Protein AF-A0AAP4JIB3-F1 (afdb_monomer_lite)

Radius of gyration: 20.85 Å; chains: 1; bounding box: 47×36×63 Å

Structure (mmCIF, N/CA/C/O backbone):
data_AF-A0AAP4JIB3-F1
#
_entry.id   AF-A0AAP4JIB3-F1
#
loop_
_atom_site.group_PDB
_atom_site.id
_atom_site.type_symbol
_atom_site.label_atom_id
_atom_site.label_alt_id
_atom_site.label_comp_id
_atom_site.label_asym_id
_atom_site.label_entity_id
_atom_site.label_seq_id
_atom_site.pdbx_PDB_ins_code
_atom_site.Cartn_x
_atom_site.Cartn_y
_atom_site.Cartn_z
_atom_site.occupancy
_atom_site.B_iso_or_equiv
_atom_site.auth_seq_id
_atom_site.auth_comp_id
_atom_site.auth_asym_id
_atom_site.auth_atom_id
_atom_site.pdbx_PDB_model_num
ATOM 1 N N . THR A 1 1 ? 11.900 17.879 -12.817 1.00 50.69 1 THR A N 1
ATOM 2 C CA . THR A 1 1 ? 12.155 17.731 -14.265 1.00 50.69 1 THR A CA 1
ATOM 3 C C . THR A 1 1 ? 11.345 16.563 -14.776 1.00 50.69 1 THR A C 1
ATOM 5 O O . THR A 1 1 ? 11.262 15.573 -14.062 1.00 50.69 1 THR A O 1
ATOM 8 N N . ALA A 1 2 ? 10.687 16.678 -15.932 1.00 71.81 2 ALA A N 1
ATOM 9 C CA . ALA A 1 2 ? 9.987 15.537 -16.520 1.00 71.81 2 ALA A CA 1
ATOM 10 C C . ALA A 1 2 ? 11.021 14.482 -16.944 1.00 71.81 2 ALA A C 1
ATOM 12 O O . ALA A 1 2 ? 11.981 14.819 -17.629 1.00 71.81 2 ALA A O 1
ATOM 13 N N . ILE A 1 3 ? 10.842 13.229 -16.525 1.00 89.00 3 ILE A N 1
ATOM 14 C CA . ILE A 1 3 ? 11.773 12.117 -16.811 1.00 89.00 3 ILE A CA 1
ATOM 15 C C . ILE A 1 3 ? 11.620 11.546 -18.231 1.00 89.00 3 ILE A C 1
ATOM 17 O O . ILE A 1 3 ? 12.176 10.501 -18.562 1.00 89.00 3 ILE A O 1
ATOM 21 N N . GLY A 1 4 ? 10.782 12.185 -19.043 1.00 93.69 4 GLY A N 1
ATOM 22 C CA . GLY A 1 4 ? 10.304 11.649 -20.301 1.00 93.69 4 GLY A CA 1
ATOM 23 C C . GLY A 1 4 ? 9.270 12.547 -20.968 1.00 93.69 4 GLY A C 1
ATOM 24 O O . GLY A 1 4 ? 8.941 13.628 -20.466 1.00 93.69 4 GLY A O 1
ATOM 25 N N . SER A 1 5 ? 8.734 12.084 -22.095 1.00 94.62 5 SER A N 1
ATOM 26 C CA . SER A 1 5 ? 7.745 12.817 -22.889 1.00 94.62 5 SER A CA 1
ATOM 27 C C . SER A 1 5 ? 6.675 11.900 -23.490 1.00 94.62 5 SER A C 1
ATOM 29 O O . SER A 1 5 ? 6.882 10.705 -23.700 1.00 94.62 5 SER A O 1
ATOM 31 N N . LYS A 1 6 ? 5.488 12.456 -23.759 1.00 94.12 6 LYS A N 1
ATOM 32 C CA . LYS A 1 6 ? 4.405 11.728 -24.430 1.00 94.12 6 LYS A CA 1
ATOM 33 C C . LYS A 1 6 ? 4.683 11.653 -25.933 1.00 94.12 6 LYS A C 1
ATOM 35 O O . LYS A 1 6 ? 4.908 12.674 -26.573 1.00 94.12 6 LYS A O 1
ATOM 40 N N . THR A 1 7 ? 4.576 10.457 -26.494 1.00 94.75 7 THR A N 1
ATOM 41 C CA . THR A 1 7 ? 4.676 10.166 -27.927 1.00 94.75 7 THR A CA 1
ATOM 42 C C . THR A 1 7 ? 3.342 9.621 -28.447 1.00 94.75 7 THR A C 1
ATOM 44 O O . THR A 1 7 ? 2.390 9.422 -27.688 1.00 94.75 7 THR A O 1
ATOM 47 N N . GLN A 1 8 ? 3.253 9.351 -29.752 1.00 94.06 8 GLN A N 1
ATOM 48 C CA . GLN A 1 8 ? 2.078 8.686 -30.334 1.00 94.06 8 GLN A CA 1
ATOM 49 C C . GLN A 1 8 ? 1.902 7.242 -29.827 1.00 94.06 8 GLN A C 1
ATOM 51 O O . GLN A 1 8 ? 0.788 6.728 -29.827 1.00 94.06 8 GLN A O 1
ATOM 56 N N . ASN A 1 9 ? 2.985 6.605 -29.365 1.00 93.31 9 ASN A N 1
ATOM 57 C CA . ASN A 1 9 ? 3.011 5.187 -28.994 1.00 93.31 9 ASN A CA 1
ATOM 58 C C . ASN A 1 9 ? 2.970 4.944 -27.474 1.00 93.31 9 ASN A C 1
ATOM 60 O O . ASN A 1 9 ? 2.928 3.789 -27.047 1.00 93.31 9 ASN A O 1
ATOM 64 N N . GLY A 1 10 ? 3.012 6.001 -26.658 1.00 95.50 10 GLY A N 1
ATOM 65 C CA . GLY A 1 10 ? 3.055 5.899 -25.199 1.00 95.50 10 GLY A CA 1
ATOM 66 C C . GLY A 1 10 ? 3.798 7.063 -24.545 1.00 95.50 10 GLY A C 1
ATOM 67 O O . GLY A 1 10 ? 3.909 8.143 -25.118 1.00 95.50 10 GLY A O 1
ATOM 68 N N . PHE A 1 11 ? 4.306 6.851 -23.336 1.00 96.31 11 PHE A N 1
ATOM 69 C CA . PHE A 1 11 ? 5.187 7.786 -22.637 1.00 96.31 11 PHE A CA 1
ATOM 70 C C . PHE A 1 11 ? 6.619 7.251 -22.667 1.00 96.31 11 PHE A C 1
ATOM 72 O O . PHE A 1 11 ? 6.881 6.168 -22.147 1.00 96.31 11 PHE A O 1
ATOM 79 N N . GLU A 1 12 ? 7.530 7.974 -23.307 1.00 97.06 12 GLU A N 1
ATOM 80 C CA . GLU A 1 12 ? 8.935 7.592 -23.423 1.00 97.06 12 GLU A CA 1
ATOM 81 C C . GLU A 1 12 ? 9.727 8.163 -22.248 1.00 97.06 12 GLU A C 1
ATOM 83 O O . GLU A 1 12 ? 9.791 9.379 -22.076 1.00 97.06 12 GLU A O 1
ATOM 88 N N . ILE A 1 13 ? 10.318 7.280 -21.449 1.00 96.75 13 ILE A N 1
ATOM 89 C CA . ILE A 1 13 ? 11.303 7.596 -20.416 1.00 96.75 13 ILE A CA 1
ATOM 90 C C . ILE A 1 13 ? 12.663 7.702 -21.091 1.00 96.75 13 ILE A C 1
ATOM 92 O O . ILE A 1 13 ? 13.085 6.743 -21.731 1.00 96.75 13 ILE A O 1
ATOM 96 N N . ASN A 1 14 ? 13.331 8.842 -20.940 1.00 94.44 14 ASN A N 1
ATOM 97 C CA . ASN A 1 14 ? 14.661 9.102 -21.506 1.00 94.44 14 ASN A CA 1
ATOM 98 C C . ASN A 1 14 ? 15.517 10.038 -20.625 1.00 94.44 14 ASN A C 1
ATOM 100 O O . ASN A 1 14 ? 16.568 10.516 -21.048 1.00 94.44 14 ASN A O 1
ATOM 104 N N . GLY A 1 15 ? 15.069 10.309 -19.395 1.00 92.12 15 GLY A N 1
ATOM 105 C CA . GLY A 1 15 ? 15.770 11.135 -18.418 1.00 92.12 15 GLY A CA 1
ATOM 106 C C . GLY A 1 15 ? 15.854 10.469 -17.047 1.00 92.12 15 GLY A C 1
ATOM 107 O O . GLY A 1 15 ? 15.125 9.526 -16.746 1.00 92.12 15 GLY A O 1
ATOM 108 N N . ILE A 1 16 ? 16.739 10.998 -16.203 1.00 91.00 16 ILE A N 1
ATOM 109 C CA . ILE A 1 16 ? 16.945 10.521 -14.832 1.00 91.00 16 ILE A CA 1
ATOM 110 C C . ILE A 1 16 ? 15.950 11.199 -13.882 1.00 91.00 16 ILE A C 1
ATOM 112 O O . ILE A 1 16 ? 15.732 12.412 -13.956 1.00 91.00 16 ILE A O 1
ATOM 116 N N . GLY A 1 17 ? 15.369 10.423 -12.968 1.00 88.19 17 GLY A N 1
ATOM 117 C CA . GLY A 1 17 ? 14.468 10.903 -11.916 1.00 88.19 17 GLY A CA 1
ATOM 118 C C . GLY A 1 17 ? 13.270 9.980 -11.719 1.00 88.19 17 GLY A C 1
ATOM 119 O O . GLY A 1 17 ? 13.268 8.845 -12.183 1.00 88.19 17 GLY A O 1
ATOM 120 N N . ASN A 1 18 ? 12.207 10.471 -11.081 1.00 87.12 18 ASN A N 1
ATOM 121 C CA . ASN A 1 18 ? 10.972 9.715 -10.876 1.00 87.12 18 ASN A CA 1
ATOM 122 C C . ASN A 1 18 ? 9.720 10.444 -11.392 1.00 87.12 18 ASN A C 1
ATOM 124 O O . ASN A 1 18 ? 9.613 11.668 -11.345 1.00 87.12 18 ASN A O 1
ATOM 128 N N . MET A 1 19 ? 8.740 9.663 -11.843 1.00 88.81 19 MET A N 1
ATOM 129 C CA . MET A 1 19 ? 7.383 10.097 -12.156 1.00 88.81 19 MET A CA 1
ATOM 130 C C . MET A 1 19 ? 6.418 9.319 -11.273 1.00 88.81 19 MET A C 1
ATOM 132 O O . MET A 1 19 ? 6.324 8.097 -11.377 1.00 88.81 19 MET A O 1
ATOM 136 N N . VAL A 1 20 ? 5.691 10.041 -10.424 1.00 88.38 20 VAL A N 1
ATOM 137 C CA . VAL A 1 20 ? 4.670 9.485 -9.535 1.00 88.38 20 VAL A CA 1
ATOM 138 C C . VAL A 1 20 ? 3.315 9.578 -10.229 1.00 88.38 20 VAL A C 1
ATOM 140 O O . VAL A 1 20 ? 2.903 10.659 -10.642 1.00 88.38 20 VAL A O 1
ATOM 143 N N . LEU A 1 21 ? 2.593 8.464 -10.338 1.00 88.00 21 LEU A N 1
ATOM 144 C CA . LEU A 1 21 ? 1.317 8.389 -11.060 1.00 88.00 21 LEU A CA 1
ATOM 145 C C . LEU A 1 21 ? 0.109 8.894 -10.247 1.00 88.00 21 LEU A C 1
ATOM 147 O O . LEU A 1 21 ? -1.014 8.548 -10.572 1.00 88.00 21 LEU A O 1
ATOM 151 N N . ASN A 1 22 ? 0.341 9.689 -9.195 1.00 84.00 22 ASN A N 1
ATOM 152 C CA . ASN A 1 22 ? -0.626 10.354 -8.302 1.00 84.00 22 ASN A CA 1
ATOM 153 C C . ASN A 1 22 ? -1.953 9.610 -8.007 1.00 84.00 22 ASN A C 1
ATOM 155 O O . ASN A 1 22 ? -3.007 10.229 -7.878 1.00 84.00 22 ASN A O 1
ATOM 159 N N . HIS A 1 23 ? -1.894 8.283 -7.882 1.00 86.06 23 HIS A N 1
ATOM 160 C CA . HIS A 1 23 ? -3.016 7.409 -7.544 1.00 86.06 23 HIS A CA 1
ATOM 161 C C . HIS A 1 23 ? -2.590 6.487 -6.399 1.00 86.06 23 HIS A C 1
ATOM 163 O O . HIS A 1 23 ? -1.970 5.447 -6.629 1.00 86.06 23 HIS A O 1
ATOM 169 N N . SER A 1 24 ? -2.872 6.901 -5.163 1.00 88.81 24 SER A N 1
ATOM 170 C CA . SER A 1 24 ? -2.541 6.114 -3.971 1.00 88.81 24 SER A CA 1
ATOM 171 C C . SER A 1 24 ? -3.437 4.881 -3.901 1.00 88.81 24 SER A C 1
ATOM 173 O O . SER A 1 24 ? -4.653 4.999 -4.008 1.00 88.81 24 SER A O 1
ATOM 175 N N . PHE A 1 25 ? -2.852 3.694 -3.754 1.00 91.75 25 PHE A N 1
ATOM 176 C CA . PHE A 1 25 ? -3.605 2.439 -3.757 1.00 91.75 25 PHE A CA 1
ATOM 177 C C . PHE A 1 25 ? -2.861 1.380 -2.941 1.00 91.75 25 PHE A C 1
ATOM 179 O O . PHE A 1 25 ? -1.760 0.960 -3.312 1.00 91.75 25 PHE A O 1
ATOM 186 N N . SER A 1 26 ? -3.477 0.918 -1.856 1.00 93.56 26 SER A N 1
ATOM 187 C CA . SER A 1 26 ? -2.851 0.105 -0.810 1.00 93.56 26 SER A CA 1
ATOM 188 C C . SER A 1 26 ? -3.561 -1.215 -0.525 1.00 93.56 26 SER A C 1
ATOM 190 O O . SER A 1 26 ? -3.100 -1.938 0.355 1.00 93.56 26 SER A O 1
ATOM 192 N N . ILE A 1 27 ? -4.600 -1.597 -1.282 1.00 95.44 27 ILE A N 1
ATOM 193 C CA . ILE A 1 27 ? -5.193 -2.943 -1.158 1.00 95.44 27 ILE A CA 1
ATOM 194 C C . ILE A 1 27 ? -4.091 -4.006 -1.222 1.00 95.44 27 ILE A C 1
ATOM 196 O O . ILE A 1 27 ? -3.313 -4.072 -2.176 1.00 95.44 27 ILE A O 1
ATOM 200 N N . GLU A 1 28 ? -4.005 -4.835 -0.189 1.00 92.31 28 GLU A N 1
ATOM 201 C CA . GLU A 1 28 ? -2.839 -5.696 0.049 1.00 92.31 28 GLU A CA 1
ATOM 202 C C . GLU A 1 28 ? -2.680 -6.858 -0.923 1.00 92.31 28 GLU A C 1
ATOM 204 O O . GLU A 1 28 ? -1.604 -7.442 -1.019 1.00 92.31 28 GLU A O 1
ATOM 209 N N . ASN A 1 29 ? -3.750 -7.204 -1.627 1.00 93.38 29 ASN A N 1
ATOM 210 C CA . ASN A 1 29 ? -3.700 -8.123 -2.748 1.00 93.38 29 ASN A CA 1
ATOM 211 C C . ASN A 1 29 ? -3.945 -7.304 -4.005 1.00 93.38 29 ASN A C 1
ATOM 213 O O . ASN A 1 29 ? -5.073 -6.885 -4.258 1.00 93.38 29 ASN A O 1
ATOM 217 N N . ARG A 1 30 ? -2.892 -7.053 -4.776 1.00 95.31 30 ARG A N 1
ATOM 218 C CA . ARG A 1 30 ? -2.976 -6.282 -6.017 1.00 95.31 30 ARG A CA 1
ATOM 219 C C . ARG A 1 30 ? -1.797 -6.573 -6.931 1.00 95.31 30 ARG A C 1
ATOM 221 O O . ARG A 1 30 ? -0.765 -7.081 -6.498 1.00 95.31 30 ARG A O 1
ATOM 228 N N . ALA A 1 31 ? -1.929 -6.168 -8.184 1.00 96.25 31 ALA A N 1
ATOM 229 C CA . ALA A 1 31 ? -0.800 -5.998 -9.074 1.00 96.25 31 ALA A CA 1
ATOM 230 C C . ALA A 1 31 ? -0.865 -4.634 -9.759 1.00 96.25 31 ALA A C 1
ATOM 232 O O . ALA A 1 31 ? -1.910 -4.222 -10.261 1.00 96.25 31 ALA A O 1
ATOM 233 N N . THR A 1 32 ? 0.270 -3.953 -9.820 1.00 96.75 32 THR A N 1
ATOM 234 C CA . THR A 1 32 ? 0.464 -2.823 -10.724 1.00 96.75 32 THR A CA 1
ATOM 235 C C . THR A 1 32 ? 1.079 -3.337 -12.010 1.00 96.75 32 THR A C 1
ATOM 237 O O . THR A 1 32 ? 2.107 -4.009 -11.976 1.00 96.75 32 THR A O 1
ATOM 240 N N . VAL A 1 33 ? 0.442 -3.044 -13.137 1.00 97.75 33 VAL A N 1
ATOM 241 C CA . VAL A 1 33 ? 0.754 -3.641 -14.432 1.00 97.75 33 VAL A CA 1
ATOM 242 C C . VAL A 1 33 ? 1.124 -2.551 -15.426 1.00 97.75 33 VAL A C 1
ATOM 244 O O . VAL A 1 33 ? 0.302 -1.691 -15.750 1.00 97.75 33 VAL A O 1
ATOM 247 N N . PHE A 1 34 ? 2.336 -2.641 -15.960 1.00 97.88 34 PHE A N 1
ATOM 248 C CA . PHE A 1 34 ? 2.830 -1.794 -17.036 1.00 97.88 34 PHE A CA 1
ATOM 249 C C . PHE A 1 34 ? 3.001 -2.628 -18.302 1.00 97.88 34 PHE A C 1
ATOM 251 O O . PHE A 1 34 ? 3.555 -3.724 -18.250 1.00 97.88 34 PHE A O 1
ATOM 258 N N . LYS A 1 35 ? 2.552 -2.107 -19.446 1.00 98.00 35 LYS A N 1
ATOM 259 C CA . LYS A 1 35 ? 2.984 -2.608 -20.756 1.00 98.00 35 LYS A CA 1
ATOM 260 C C . LYS A 1 35 ? 4.112 -1.716 -21.239 1.00 98.00 35 LYS A C 1
ATOM 262 O O . LYS A 1 35 ? 3.914 -0.502 -21.323 1.00 98.00 35 LYS A O 1
ATOM 267 N N . VAL A 1 36 ? 5.256 -2.306 -21.558 1.00 98.12 36 VAL A N 1
ATOM 268 C CA . VAL A 1 36 ? 6.474 -1.559 -21.876 1.00 98.12 36 VAL A CA 1
ATOM 269 C C . VAL A 1 36 ? 7.156 -2.091 -23.129 1.00 98.12 36 VAL A C 1
ATOM 271 O O . VAL A 1 36 ? 6.959 -3.244 -23.512 1.00 98.12 36 VAL A O 1
ATOM 274 N N . ARG A 1 37 ? 7.974 -1.245 -23.752 1.00 97.81 37 ARG A N 1
ATOM 275 C CA . ARG A 1 37 ? 9.025 -1.657 -24.681 1.00 97.81 37 ARG A CA 1
ATOM 276 C C . ARG A 1 37 ? 10.358 -1.152 -24.152 1.00 97.81 37 ARG A C 1
ATOM 278 O O . ARG A 1 37 ? 10.501 0.045 -23.898 1.00 97.81 37 ARG A O 1
ATOM 285 N N . LEU A 1 38 ? 11.285 -2.083 -23.979 1.00 97.69 38 LEU A N 1
ATOM 286 C CA . LEU A 1 38 ? 12.635 -1.821 -23.500 1.00 97.69 38 LEU A CA 1
ATOM 287 C C . LEU A 1 38 ? 13.552 -1.531 -24.695 1.00 97.69 38 LEU A C 1
ATOM 289 O O . LEU A 1 38 ? 13.321 -2.022 -25.797 1.00 97.69 38 LEU A O 1
ATOM 293 N N . ALA A 1 39 ? 14.585 -0.736 -24.466 1.00 97.75 39 ALA A N 1
ATOM 294 C CA . ALA A 1 39 ? 15.730 -0.576 -25.346 1.00 97.75 39 ALA A CA 1
ATOM 295 C C . ALA A 1 39 ? 16.912 -1.396 -24.802 1.00 97.75 39 ALA A C 1
ATOM 297 O O . ALA A 1 39 ? 16.920 -1.814 -23.643 1.00 97.75 39 ALA A O 1
ATOM 298 N N . SER A 1 40 ? 17.940 -1.612 -25.624 1.00 97.50 40 SER A N 1
ATOM 299 C CA . SER A 1 40 ? 19.150 -2.347 -25.213 1.00 97.50 40 SER A CA 1
ATOM 300 C C . SER A 1 40 ? 19.916 -1.673 -24.073 1.00 97.50 40 SER A C 1
ATOM 302 O O . SER A 1 40 ? 20.716 -2.322 -23.408 1.00 97.50 40 SER A O 1
ATOM 304 N N . ASP A 1 41 ? 19.694 -0.376 -23.862 1.00 97.38 41 ASP A N 1
ATOM 305 C CA . ASP A 1 41 ? 20.312 0.425 -22.809 1.00 97.38 41 ASP A CA 1
ATOM 306 C C . ASP A 1 41 ? 19.396 0.648 -21.592 1.00 97.38 41 ASP A C 1
ATOM 308 O O . ASP A 1 41 ? 19.794 1.349 -20.662 1.00 97.38 41 ASP A O 1
ATOM 312 N N . SER A 1 42 ? 18.183 0.074 -21.574 1.00 97.88 42 SER A N 1
ATOM 313 C CA . SER A 1 42 ? 17.213 0.301 -20.499 1.00 97.88 42 SER A CA 1
ATOM 314 C C . SER A 1 42 ? 17.763 -0.101 -19.130 1.00 97.88 42 SER A C 1
ATOM 316 O O . SER A 1 42 ? 17.993 -1.282 -18.866 1.00 97.88 42 SER A O 1
ATOM 318 N N . ASN A 1 43 ? 17.837 0.870 -18.223 1.00 97.25 43 ASN A N 1
ATOM 319 C CA . ASN A 1 43 ? 17.887 0.654 -16.784 1.00 97.25 43 ASN A CA 1
ATOM 320 C C . ASN A 1 43 ? 16.778 1.490 -16.136 1.00 97.25 43 ASN A C 1
ATOM 322 O O . ASN A 1 43 ? 16.888 2.710 -15.990 1.00 97.25 43 ASN A O 1
ATOM 326 N N . ILE A 1 44 ? 15.660 0.838 -15.821 1.00 96.81 44 ILE A N 1
ATOM 327 C CA . ILE A 1 44 ? 14.422 1.518 -15.428 1.00 96.81 44 ILE A CA 1
ATOM 328 C C . ILE A 1 44 ? 13.858 0.877 -14.174 1.00 96.81 44 ILE A C 1
ATOM 330 O O . ILE A 1 44 ? 13.768 -0.346 -14.061 1.00 96.81 44 ILE A O 1
ATOM 334 N N . GLY A 1 45 ? 13.439 1.727 -13.247 1.00 95.38 45 GLY A N 1
ATOM 335 C CA . GLY A 1 45 ? 12.763 1.346 -12.029 1.00 95.38 45 GLY A CA 1
ATOM 336 C C . GLY A 1 45 ? 11.243 1.451 -12.119 1.00 95.38 45 GLY A C 1
ATOM 337 O O . GLY A 1 45 ? 10.688 2.362 -12.733 1.00 95.38 45 GLY A O 1
ATOM 338 N N . PHE A 1 46 ? 10.567 0.542 -11.433 1.00 95.56 46 PHE A N 1
ATOM 339 C CA . PHE A 1 46 ? 9.136 0.571 -11.163 1.00 95.56 46 PHE A CA 1
ATOM 340 C C . PHE A 1 46 ? 8.961 0.449 -9.657 1.00 95.56 46 PHE A C 1
ATOM 342 O O . PHE A 1 46 ? 9.607 -0.385 -9.023 1.00 95.56 46 PHE A O 1
ATOM 349 N N . GLY A 1 47 ? 8.123 1.285 -9.059 1.00 92.50 47 GLY A N 1
ATOM 350 C CA . GLY A 1 47 ? 8.045 1.316 -7.608 1.00 92.50 47 GLY A CA 1
ATOM 351 C C . GLY A 1 47 ? 6.777 1.920 -7.052 1.00 92.50 47 GLY A C 1
ATOM 352 O O . GLY A 1 47 ? 5.877 2.338 -7.777 1.00 92.50 47 GLY A O 1
ATOM 353 N N . TYR A 1 48 ? 6.745 1.965 -5.730 1.00 90.12 48 TYR A N 1
ATOM 354 C CA . TYR A 1 48 ? 5.782 2.718 -4.947 1.00 90.12 48 TYR A CA 1
ATOM 355 C C . TYR A 1 48 ? 6.565 3.750 -4.144 1.00 90.12 48 TYR A C 1
ATOM 357 O O . TYR A 1 48 ? 7.437 3.389 -3.351 1.00 90.12 48 TYR A O 1
ATOM 365 N N . ILE A 1 49 ? 6.295 5.021 -4.426 1.00 80.31 49 ILE A N 1
ATOM 366 C CA . ILE A 1 49 ? 6.973 6.179 -3.845 1.00 80.31 49 ILE A CA 1
ATOM 367 C C . ILE A 1 49 ? 5.871 7.158 -3.444 1.00 80.31 49 ILE A C 1
ATOM 369 O O . ILE A 1 49 ? 4.873 7.312 -4.153 1.00 80.31 49 ILE A O 1
ATOM 373 N N . ALA A 1 50 ? 6.006 7.816 -2.301 1.00 68.25 50 ALA A N 1
ATOM 374 C CA . ALA A 1 50 ? 5.036 8.824 -1.915 1.00 68.25 50 ALA A CA 1
ATOM 375 C C . ALA A 1 50 ? 5.083 10.056 -2.821 1.00 68.25 50 ALA A C 1
ATOM 377 O O . ALA A 1 50 ? 6.107 10.394 -3.423 1.00 68.25 50 ALA A O 1
ATOM 378 N N . ASN A 1 51 ? 3.961 10.768 -2.851 1.00 59.22 51 ASN A N 1
ATOM 379 C CA . ASN A 1 51 ? 3.873 12.060 -3.507 1.00 59.22 51 ASN A CA 1
ATOM 380 C C . ASN A 1 51 ? 4.787 13.073 -2.786 1.00 59.22 51 ASN A C 1
ATOM 382 O O . ASN A 1 51 ? 4.747 13.178 -1.564 1.00 59.22 51 ASN A O 1
ATOM 386 N N . GLY A 1 52 ? 5.642 13.785 -3.526 1.00 50.66 52 GLY A N 1
ATOM 387 C CA . GLY A 1 52 ? 6.592 14.748 -2.947 1.00 50.66 52 GLY A CA 1
ATOM 388 C C . GLY A 1 52 ? 7.884 14.162 -2.354 1.00 50.66 52 GLY A C 1
ATOM 389 O O . GLY A 1 52 ? 8.581 14.876 -1.643 1.00 50.66 52 GLY A O 1
ATOM 390 N N . GLY A 1 53 ? 8.232 12.898 -2.638 1.00 47.72 53 GLY A N 1
ATOM 391 C CA . GLY A 1 53 ? 9.531 12.322 -2.242 1.00 47.72 53 GLY A CA 1
ATOM 392 C C . GLY A 1 53 ? 9.635 11.900 -0.771 1.00 47.72 53 GLY A C 1
ATOM 393 O O . GLY A 1 53 ? 10.728 11.699 -0.261 1.00 47.72 53 GLY A O 1
ATOM 394 N N . TYR A 1 54 ? 8.516 11.750 -0.061 1.00 44.81 54 TYR A N 1
ATOM 395 C CA . TYR A 1 54 ? 8.515 11.280 1.327 1.00 44.81 54 TYR A CA 1
ATOM 396 C C . TYR A 1 54 ? 8.009 9.840 1.425 1.00 44.81 54 TYR A C 1
ATOM 398 O O . TYR A 1 54 ? 6.845 9.638 1.742 1.00 44.81 54 TYR A O 1
ATOM 406 N N . ALA A 1 55 ? 8.822 8.825 1.119 1.00 53.66 55 ALA A N 1
ATOM 407 C CA . ALA A 1 55 ? 8.355 7.431 1.098 1.00 53.66 55 ALA A CA 1
ATOM 408 C C . ALA A 1 55 ? 8.880 6.577 2.268 1.00 53.66 55 ALA A C 1
ATOM 410 O O . ALA A 1 55 ? 9.598 5.613 2.010 1.00 53.66 55 ALA A O 1
ATOM 411 N N . PRO A 1 56 ? 8.517 6.822 3.545 1.00 66.50 56 PRO A N 1
ATOM 412 C CA . PRO A 1 56 ? 8.703 5.773 4.536 1.00 66.50 56 PRO A CA 1
ATOM 413 C C . PRO A 1 56 ? 7.866 4.562 4.089 1.00 66.50 56 PRO A C 1
ATOM 415 O O . PRO A 1 56 ? 6.634 4.608 4.046 1.00 66.50 56 PRO A O 1
ATOM 418 N N . GLY A 1 57 ? 8.544 3.491 3.672 1.00 77.56 57 GLY A N 1
ATOM 419 C CA . GLY A 1 57 ? 7.900 2.274 3.179 1.00 77.56 57 GLY A CA 1
ATOM 420 C C . GLY A 1 57 ? 7.898 2.082 1.669 1.00 77.56 57 GLY A C 1
ATOM 421 O O . GLY A 1 57 ? 7.141 1.230 1.194 1.00 77.56 57 GLY A O 1
ATOM 422 N N . GLY A 1 58 ? 8.695 2.843 0.915 1.00 85.69 58 GLY A N 1
ATOM 423 C CA . GLY A 1 58 ? 8.783 2.694 -0.534 1.00 85.69 58 GLY A CA 1
ATOM 424 C C . GLY A 1 58 ? 9.324 1.329 -0.974 1.00 85.69 58 GLY A C 1
ATOM 425 O O . GLY A 1 58 ? 10.025 0.635 -0.233 1.00 85.69 58 GLY A O 1
ATOM 426 N N . THR A 1 59 ? 9.001 0.957 -2.210 1.00 90.31 59 THR A N 1
ATOM 427 C CA . THR A 1 59 ? 9.504 -0.256 -2.875 1.00 90.31 59 THR A CA 1
ATOM 428 C C . THR A 1 59 ? 10.054 0.124 -4.239 1.00 90.31 59 THR A C 1
ATOM 430 O O . THR A 1 59 ? 9.438 0.929 -4.941 1.00 90.31 59 THR A O 1
ATOM 433 N N . LEU A 1 60 ? 11.163 -0.500 -4.634 1.00 93.38 60 LEU A N 1
ATOM 434 C CA . LEU A 1 60 ? 11.733 -0.372 -5.968 1.00 93.38 60 LEU A CA 1
ATOM 435 C C . LEU A 1 60 ? 12.042 -1.748 -6.564 1.00 93.38 60 LEU A C 1
ATOM 437 O O . LEU A 1 60 ? 12.645 -2.612 -5.924 1.00 93.38 60 LEU A O 1
ATOM 441 N N . PHE A 1 61 ? 11.654 -1.909 -7.820 1.00 95.94 61 PHE A N 1
ATOM 442 C CA . PHE A 1 61 ? 12.077 -2.969 -8.721 1.00 95.94 61 PHE A CA 1
ATOM 443 C C . PHE A 1 61 ? 12.823 -2.324 -9.882 1.00 95.94 61 PHE A C 1
ATOM 445 O O . PHE A 1 61 ? 12.403 -1.259 -10.323 1.00 95.94 61 PHE A O 1
ATOM 452 N N . THR A 1 62 ? 13.874 -2.946 -10.409 1.00 97.38 62 THR A N 1
ATOM 453 C CA . THR A 1 62 ? 14.559 -2.457 -11.618 1.00 97.38 62 THR A CA 1
ATOM 454 C C . THR A 1 62 ? 14.656 -3.535 -12.684 1.00 97.38 62 THR A C 1
ATOM 456 O O . THR A 1 62 ? 14.736 -4.725 -12.379 1.00 97.38 62 THR A O 1
ATOM 459 N N . ILE A 1 63 ? 14.626 -3.102 -13.941 1.00 98.38 63 ILE A N 1
ATOM 460 C CA . ILE A 1 63 ? 14.963 -3.906 -15.114 1.00 98.38 63 ILE A CA 1
ATOM 461 C C . ILE A 1 63 ? 16.232 -3.295 -15.695 1.00 98.38 63 ILE A C 1
ATOM 463 O O . ILE A 1 63 ? 16.195 -2.165 -16.181 1.00 98.38 63 ILE A O 1
ATOM 467 N N . ASP A 1 64 ? 17.331 -4.037 -15.607 1.00 98.00 64 ASP A N 1
ATOM 468 C CA . ASP A 1 64 ? 18.662 -3.654 -16.070 1.00 98.00 64 ASP A CA 1
ATOM 469 C C . ASP A 1 64 ? 19.033 -4.543 -17.263 1.00 98.00 64 ASP A C 1
ATOM 471 O O . ASP A 1 64 ? 19.559 -5.650 -17.111 1.00 98.00 64 ASP A O 1
ATOM 475 N N . VAL A 1 65 ? 18.677 -4.073 -18.461 1.00 98.38 65 VAL A N 1
ATOM 476 C CA . VAL A 1 65 ? 18.893 -4.797 -19.721 1.00 98.38 65 VAL A CA 1
ATOM 477 C C . VAL A 1 65 ? 20.384 -4.960 -20.037 1.00 98.38 65 VAL A C 1
ATOM 479 O O . VAL A 1 65 ? 20.771 -6.086 -20.354 1.00 98.38 65 VAL A O 1
ATOM 482 N N . PRO A 1 66 ? 21.250 -3.931 -19.895 1.00 98.06 66 PRO A N 1
ATOM 483 C CA . PRO A 1 66 ? 22.689 -4.090 -20.112 1.00 98.06 66 PRO A CA 1
ATOM 484 C C . PRO A 1 66 ? 23.322 -5.210 -19.281 1.00 98.06 66 PRO A C 1
ATOM 486 O O . PRO A 1 66 ? 24.156 -5.957 -19.794 1.00 98.06 66 PRO A O 1
ATOM 489 N N . ASN A 1 67 ? 22.907 -5.354 -18.018 1.00 97.94 67 ASN A N 1
ATOM 490 C CA . ASN A 1 67 ? 23.410 -6.408 -17.133 1.00 97.94 67 ASN A CA 1
ATOM 491 C C . ASN A 1 67 ? 22.584 -7.701 -17.178 1.00 97.94 67 ASN A C 1
ATOM 493 O O . ASN A 1 67 ? 22.945 -8.672 -16.514 1.00 97.94 67 ASN A O 1
ATOM 497 N N . LYS A 1 68 ? 21.507 -7.741 -17.970 1.00 98.06 68 LYS A N 1
ATOM 498 C CA . LYS A 1 68 ? 20.598 -8.885 -18.116 1.00 98.06 68 LYS A CA 1
ATOM 499 C C . LYS A 1 68 ? 19.977 -9.343 -16.797 1.00 98.06 68 LYS A C 1
ATOM 501 O O . LYS A 1 68 ? 19.941 -10.542 -16.494 1.00 98.06 68 LYS A O 1
ATOM 506 N N . MET A 1 69 ? 19.514 -8.388 -15.993 1.00 98.31 69 MET A N 1
ATOM 507 C CA . MET A 1 69 ? 18.940 -8.656 -14.675 1.00 98.31 69 MET A CA 1
ATOM 508 C C . MET A 1 69 ? 17.611 -7.935 -14.479 1.00 98.31 69 MET A C 1
ATOM 510 O O . MET A 1 69 ? 17.428 -6.786 -14.881 1.00 98.31 69 MET A O 1
ATOM 514 N N . ILE A 1 70 ? 16.709 -8.583 -13.748 1.00 98.38 70 ILE A N 1
ATOM 515 C CA . ILE A 1 70 ? 15.674 -7.878 -12.991 1.00 98.38 70 ILE A CA 1
ATOM 516 C C . ILE A 1 70 ? 16.021 -7.939 -11.511 1.00 98.38 70 ILE A C 1
ATOM 518 O O . ILE A 1 70 ? 16.479 -8.974 -11.018 1.00 98.38 70 ILE A O 1
ATOM 522 N N . ASN A 1 71 ? 15.795 -6.839 -10.799 1.00 97.81 71 ASN A N 1
ATOM 523 C CA . ASN A 1 71 ? 16.154 -6.709 -9.395 1.00 97.81 71 ASN A CA 1
ATOM 524 C C . ASN A 1 71 ? 14.959 -6.281 -8.556 1.00 97.81 71 ASN A C 1
ATOM 526 O O . ASN A 1 71 ? 14.126 -5.467 -8.958 1.00 97.81 71 ASN A O 1
ATOM 530 N N . LEU A 1 72 ? 14.934 -6.802 -7.340 1.00 96.12 72 LEU A N 1
ATOM 531 C CA . LEU A 1 72 ? 14.079 -6.366 -6.261 1.00 96.12 72 LEU A CA 1
ATOM 532 C C . LEU A 1 72 ? 14.968 -5.817 -5.146 1.00 96.12 72 LEU A C 1
ATOM 534 O O . LEU A 1 72 ? 15.893 -6.490 -4.682 1.00 96.12 72 LEU A O 1
ATOM 538 N N . HIS A 1 73 ? 14.700 -4.581 -4.744 1.00 93.81 73 HIS A N 1
ATOM 539 C CA . HIS A 1 73 ? 15.574 -3.843 -3.844 1.00 93.81 73 HIS A CA 1
ATOM 540 C C . HIS A 1 73 ? 15.161 -3.964 -2.372 1.00 93.81 73 HIS A C 1
ATOM 542 O O . HIS A 1 73 ? 14.077 -4.463 -2.032 1.00 93.81 73 HIS A O 1
ATOM 548 N N . ASP A 1 74 ? 16.066 -3.519 -1.504 1.00 90.25 74 ASP A N 1
ATOM 549 C CA . ASP A 1 74 ? 15.830 -3.271 -0.091 1.00 90.25 74 ASP A CA 1
ATOM 550 C C . ASP A 1 74 ? 14.727 -2.227 0.154 1.00 90.25 74 ASP A C 1
ATOM 552 O O . ASP A 1 74 ? 14.275 -1.525 -0.753 1.00 90.25 74 ASP A O 1
ATOM 556 N N . TYR A 1 75 ? 14.262 -2.171 1.403 1.00 85.38 75 TYR A N 1
ATOM 557 C CA . TYR A 1 75 ? 13.289 -1.196 1.884 1.00 85.38 75 TYR A CA 1
ATOM 558 C C . TYR A 1 75 ? 13.766 0.214 1.537 1.00 85.38 75 TYR A C 1
ATOM 560 O O . TYR A 1 75 ? 14.866 0.613 1.923 1.00 85.38 75 TYR A O 1
ATOM 568 N N . TRP A 1 76 ? 12.938 0.977 0.824 1.00 82.38 76 TRP A N 1
ATOM 569 C CA . TRP A 1 76 ? 13.326 2.308 0.386 1.00 82.38 76 TRP A CA 1
ATOM 570 C C . TRP A 1 76 ? 12.829 3.354 1.383 1.00 82.38 76 TRP A C 1
ATOM 572 O O . TRP A 1 76 ? 11.669 3.755 1.339 1.00 82.38 76 TRP A O 1
ATOM 582 N N . SER A 1 77 ? 13.694 3.744 2.322 1.00 72.31 77 SER A N 1
ATOM 583 C CA . SER A 1 77 ? 13.382 4.735 3.365 1.00 72.31 77 SER A CA 1
ATOM 584 C C . SER A 1 77 ? 13.648 6.177 2.939 1.00 72.31 77 SER A C 1
ATOM 586 O O . SER A 1 77 ? 12.966 7.095 3.383 1.00 72.31 77 SER A O 1
ATOM 588 N N . ASP A 1 78 ? 14.680 6.360 2.119 1.00 68.62 78 ASP A N 1
ATOM 589 C CA . ASP A 1 78 ? 15.221 7.642 1.691 1.00 68.62 78 ASP A CA 1
ATOM 590 C C . ASP A 1 78 ? 15.184 7.677 0.164 1.00 68.62 78 ASP A C 1
ATOM 592 O O . ASP A 1 78 ? 16.000 7.044 -0.502 1.00 68.62 78 ASP A O 1
ATOM 596 N N . THR A 1 79 ? 14.206 8.390 -0.398 1.00 66.38 79 THR A N 1
ATOM 597 C CA . THR A 1 79 ? 13.928 8.399 -1.843 1.00 66.38 79 THR A CA 1
ATOM 598 C C . THR A 1 79 ? 15.010 9.084 -2.679 1.00 66.38 79 THR A C 1
ATOM 600 O O . THR A 1 79 ? 14.829 9.246 -3.885 1.00 66.38 79 THR A O 1
ATOM 603 N N . SER A 1 80 ? 16.096 9.554 -2.060 1.00 70.50 80 SER A N 1
ATOM 604 C CA . SER A 1 80 ? 17.186 10.253 -2.740 1.00 70.50 80 SER A CA 1
ATOM 605 C C . SER A 1 80 ? 18.184 9.310 -3.418 1.00 70.50 80 SER A C 1
ATOM 607 O O . SER A 1 80 ? 18.808 9.695 -4.406 1.00 70.50 80 SER A O 1
ATOM 609 N N . THR A 1 81 ? 18.318 8.073 -2.932 1.00 77.75 81 THR A N 1
ATOM 610 C CA . THR A 1 81 ? 19.288 7.095 -3.445 1.00 77.75 81 THR A CA 1
ATOM 611 C C . THR A 1 81 ? 18.601 5.793 -3.816 1.00 77.75 81 THR A C 1
ATOM 613 O O . THR A 1 81 ? 17.673 5.363 -3.140 1.00 77.75 81 THR A O 1
ATOM 616 N N . VAL A 1 82 ? 19.037 5.159 -4.907 1.00 83.25 82 VAL A N 1
ATOM 617 C CA . VAL A 1 82 ? 18.537 3.830 -5.275 1.00 83.25 82 VAL A CA 1
ATOM 618 C C . VAL A 1 82 ? 18.934 2.844 -4.164 1.00 83.25 82 VAL A C 1
ATOM 620 O O . VAL A 1 82 ? 20.128 2.730 -3.879 1.00 83.25 82 VAL A O 1
ATOM 623 N N . PRO A 1 83 ? 17.978 2.141 -3.530 1.00 87.56 83 PRO A N 1
ATOM 624 C CA . PRO A 1 83 ? 18.273 1.186 -2.467 1.00 87.56 83 PRO A CA 1
ATOM 625 C C . PRO A 1 83 ? 19.122 0.024 -2.986 1.00 87.56 83 PRO A C 1
ATOM 627 O O . PRO A 1 83 ? 19.127 -0.285 -4.180 1.00 87.56 83 PRO A O 1
ATOM 630 N N . THR A 1 84 ? 19.827 -0.660 -2.089 1.00 91.81 84 THR A N 1
ATOM 631 C CA . THR A 1 84 ? 20.624 -1.842 -2.431 1.00 91.81 84 THR A CA 1
ATOM 632 C C . THR A 1 84 ? 19.755 -2.952 -3.021 1.00 91.81 84 THR A C 1
ATOM 634 O O . THR A 1 84 ? 18.567 -3.080 -2.723 1.00 91.81 84 THR A O 1
ATOM 637 N N . VAL A 1 85 ? 20.332 -3.736 -3.931 1.00 95.06 85 VAL A N 1
ATOM 638 C CA . VAL A 1 85 ? 19.644 -4.887 -4.521 1.00 95.06 85 VAL A CA 1
ATOM 639 C C . VAL A 1 85 ? 19.584 -5.998 -3.482 1.00 95.06 85 VAL A C 1
ATOM 641 O O . VAL A 1 85 ? 20.624 -6.464 -3.022 1.00 95.06 85 VAL A O 1
ATOM 644 N N . ARG A 1 86 ? 18.374 -6.465 -3.158 1.00 93.75 86 ARG A N 1
ATOM 645 C CA . ARG A 1 86 ? 18.195 -7.611 -2.260 1.00 93.75 86 ARG A CA 1
ATOM 646 C C . ARG A 1 86 ? 18.222 -8.933 -3.012 1.00 93.75 86 ARG A C 1
ATOM 648 O O . ARG A 1 86 ? 18.785 -9.914 -2.532 1.00 93.75 86 ARG A O 1
ATOM 655 N N . LYS A 1 87 ? 17.523 -9.000 -4.142 1.00 96.50 87 LYS A N 1
ATOM 656 C CA . LYS A 1 87 ? 17.347 -10.241 -4.896 1.00 96.50 87 LYS A CA 1
ATOM 657 C C . LYS A 1 87 ? 17.250 -9.937 -6.378 1.00 96.50 87 LYS A C 1
ATOM 659 O O . LYS A 1 87 ? 16.671 -8.923 -6.760 1.00 96.50 87 LYS A O 1
ATOM 664 N N . SER A 1 88 ? 17.752 -10.850 -7.196 1.00 98.00 88 SER A N 1
ATOM 665 C CA . SER A 1 88 ? 17.758 -10.694 -8.645 1.00 98.00 88 SER A CA 1
ATOM 666 C C . SER A 1 88 ? 17.412 -11.996 -9.353 1.00 98.00 88 SER A C 1
ATOM 668 O O . SER A 1 88 ? 17.518 -13.078 -8.772 1.00 98.00 88 SER A O 1
ATOM 670 N N . ALA A 1 89 ? 17.018 -11.884 -10.617 1.00 98.38 89 ALA A N 1
ATOM 671 C CA . ALA A 1 89 ? 16.912 -12.999 -11.548 1.00 98.38 89 ALA A CA 1
ATOM 672 C C . ALA A 1 89 ? 17.493 -12.592 -12.900 1.00 98.38 89 ALA A C 1
ATOM 674 O O . ALA A 1 89 ? 17.427 -11.423 -13.286 1.00 98.38 89 ALA A O 1
ATOM 675 N N . HIS A 1 90 ? 18.049 -13.574 -13.605 1.00 98.38 90 HIS A N 1
ATOM 676 C CA . HIS A 1 90 ? 18.560 -13.376 -14.951 1.00 98.38 90 HIS A CA 1
ATOM 677 C C . HIS A 1 90 ? 17.415 -13.109 -15.933 1.00 98.38 90 HIS A C 1
ATOM 679 O O . HIS A 1 90 ? 16.396 -13.801 -15.908 1.00 98.38 90 HIS A O 1
ATOM 685 N N . PHE A 1 91 ? 17.598 -12.110 -16.788 1.00 97.75 91 PHE A N 1
ATOM 686 C CA . PHE A 1 91 ? 16.630 -11.648 -17.772 1.00 97.75 91 PHE A CA 1
ATOM 687 C C . PHE A 1 91 ? 17.370 -11.175 -19.023 1.00 97.75 91 PHE A C 1
ATOM 689 O O . PHE A 1 91 ? 17.986 -10.115 -19.003 1.00 97.75 91 PHE A O 1
ATOM 696 N N . ASP A 1 92 ? 17.308 -11.954 -20.100 1.00 96.62 92 ASP A N 1
ATOM 697 C CA . ASP A 1 92 ? 17.951 -11.644 -21.383 1.00 96.62 92 ASP A CA 1
ATOM 698 C C . ASP A 1 92 ? 16.871 -11.386 -22.450 1.00 96.62 92 ASP A C 1
ATOM 700 O O . ASP A 1 92 ? 16.450 -12.325 -23.128 1.00 96.62 92 ASP A O 1
ATOM 704 N N . PRO A 1 93 ? 16.320 -10.160 -22.531 1.00 96.50 93 PRO A N 1
ATOM 705 C CA . PRO A 1 93 ? 15.186 -9.874 -23.403 1.00 96.50 93 PRO A CA 1
ATOM 706 C C . PRO A 1 93 ? 15.578 -9.729 -24.873 1.00 96.50 93 PRO A C 1
ATOM 708 O O . PRO A 1 93 ? 16.560 -9.063 -25.203 1.00 96.50 93 PRO A O 1
ATOM 711 N N . ASP A 1 94 ? 14.704 -10.188 -25.770 1.00 97.19 94 ASP A N 1
ATOM 712 C CA . ASP A 1 94 ? 14.663 -9.656 -27.132 1.00 97.19 94 ASP A CA 1
ATOM 713 C C . ASP A 1 94 ? 13.980 -8.278 -27.109 1.00 97.19 94 ASP A C 1
ATOM 715 O O . ASP A 1 94 ? 12.765 -8.148 -26.956 1.00 97.19 94 ASP A O 1
ATOM 719 N N . ILE A 1 95 ? 14.771 -7.214 -27.248 1.00 96.44 95 ILE A N 1
ATOM 720 C CA . ILE A 1 95 ? 14.285 -5.827 -27.166 1.00 96.44 95 ILE A CA 1
ATOM 721 C C . ILE A 1 95 ? 13.305 -5.435 -28.287 1.00 96.44 95 ILE A C 1
ATOM 723 O O . ILE A 1 95 ? 12.687 -4.371 -28.218 1.00 96.44 95 ILE A O 1
ATOM 727 N N . SER A 1 96 ? 13.142 -6.264 -29.325 1.00 95.88 96 SER A N 1
ATOM 728 C CA . SER A 1 96 ? 12.115 -6.047 -30.350 1.00 95.88 96 SER A CA 1
ATOM 729 C C . SER A 1 96 ? 10.700 -6.350 -29.832 1.00 95.88 96 SER A C 1
ATOM 731 O O . SER A 1 96 ? 9.711 -5.873 -30.406 1.00 95.88 96 SER A O 1
ATOM 733 N N . HIS A 1 97 ? 10.592 -7.089 -28.724 1.00 97.06 97 HIS A N 1
ATOM 734 C CA . HIS A 1 97 ? 9.330 -7.497 -28.124 1.00 97.06 97 HIS A CA 1
ATOM 735 C C . HIS A 1 97 ? 8.702 -6.406 -27.238 1.00 97.06 97 HIS A C 1
ATOM 737 O O . HIS A 1 97 ? 9.314 -5.411 -26.841 1.00 97.06 97 HIS A O 1
ATOM 743 N N . ASP A 1 98 ? 7.416 -6.598 -26.938 1.00 97.62 98 ASP A N 1
ATOM 744 C CA . ASP A 1 98 ? 6.727 -5.875 -25.872 1.00 97.62 98 ASP A CA 1
ATOM 745 C C . ASP A 1 98 ? 6.678 -6.749 -24.618 1.00 97.62 98 ASP A C 1
ATOM 747 O O . ASP A 1 98 ? 6.408 -7.947 -24.700 1.00 97.62 98 ASP A O 1
ATOM 751 N N . PHE A 1 99 ? 6.801 -6.119 -23.453 1.00 98.50 99 PHE A N 1
ATOM 752 C CA . PHE A 1 99 ? 6.783 -6.805 -22.165 1.00 98.50 99 PHE A CA 1
ATOM 753 C C . PHE A 1 99 ? 5.637 -6.318 -21.278 1.00 98.50 99 PHE A C 1
ATOM 755 O O . PHE A 1 99 ? 5.171 -5.175 -21.382 1.00 98.50 99 PHE A O 1
ATOM 762 N N . VAL A 1 100 ? 5.191 -7.181 -20.366 1.00 98.12 100 VAL A N 1
ATOM 763 C CA . VAL A 1 100 ? 4.365 -6.797 -19.217 1.00 98.12 100 VAL A CA 1
ATOM 764 C C . VAL A 1 100 ? 5.202 -6.869 -17.960 1.00 98.12 100 VAL A C 1
ATOM 766 O O . VAL A 1 100 ? 5.655 -7.943 -17.584 1.00 98.12 100 VAL A O 1
ATOM 769 N N . VAL A 1 101 ? 5.314 -5.745 -17.267 1.00 98.31 101 VAL A N 1
ATOM 770 C CA . VAL A 1 101 ? 5.917 -5.673 -15.938 1.00 98.31 101 VAL A CA 1
ATOM 771 C C . VAL A 1 101 ? 4.796 -5.669 -14.907 1.00 98.31 101 VAL A C 1
ATOM 773 O O . VAL A 1 101 ? 3.912 -4.808 -14.957 1.00 98.31 101 VAL A O 1
ATOM 776 N N . ARG A 1 102 ? 4.800 -6.630 -13.980 1.00 97.81 102 ARG A N 1
ATOM 777 C CA . ARG A 1 102 ? 3.823 -6.718 -12.886 1.00 97.81 102 ARG A CA 1
ATOM 778 C C . ARG A 1 102 ? 4.515 -6.603 -11.541 1.00 97.81 102 ARG A C 1
ATOM 780 O O . ARG A 1 102 ? 5.222 -7.517 -11.137 1.00 97.81 102 ARG A O 1
ATOM 787 N N . MET A 1 103 ? 4.240 -5.521 -10.823 1.00 96.75 103 MET A N 1
ATOM 788 C CA . MET A 1 103 ? 4.570 -5.406 -9.404 1.00 96.75 103 MET A CA 1
ATOM 789 C C . MET A 1 103 ? 3.408 -5.976 -8.599 1.00 96.75 103 MET A C 1
ATOM 791 O O . MET A 1 103 ? 2.335 -5.375 -8.545 1.00 96.75 103 MET A O 1
ATOM 795 N N . ILE A 1 104 ? 3.596 -7.143 -8.006 1.00 95.94 104 ILE A N 1
ATOM 796 C CA . ILE A 1 104 ? 2.570 -7.881 -7.278 1.00 95.94 104 ILE A CA 1
ATOM 797 C C . ILE A 1 104 ? 2.801 -7.691 -5.783 1.00 95.94 104 ILE A C 1
ATOM 799 O O . ILE A 1 104 ? 3.899 -7.916 -5.270 1.00 95.94 104 ILE A O 1
ATOM 803 N N . LYS A 1 105 ? 1.738 -7.294 -5.087 1.00 94.50 105 LYS A N 1
ATOM 804 C CA . LYS A 1 105 ? 1.662 -7.256 -3.629 1.00 94.50 105 LYS A CA 1
ATOM 805 C C . LYS A 1 105 ? 0.666 -8.318 -3.188 1.00 94.50 105 LYS A C 1
ATOM 807 O O . LYS A 1 105 ? -0.468 -8.353 -3.674 1.00 94.50 105 LYS A O 1
ATOM 812 N N . LYS A 1 106 ? 1.108 -9.186 -2.283 1.00 93.38 106 LYS A N 1
ATOM 813 C CA . LYS A 1 106 ? 0.260 -10.153 -1.585 1.00 93.38 106 LYS A CA 1
ATOM 814 C C . LYS A 1 106 ? 0.604 -10.097 -0.105 1.00 93.38 106 LYS A C 1
ATOM 816 O O . LYS A 1 106 ? 1.524 -10.779 0.348 1.00 93.38 106 LYS A O 1
ATOM 821 N N . GLN A 1 107 ? -0.101 -9.242 0.631 1.00 91.06 107 GLN A N 1
ATOM 822 C CA . GLN A 1 107 ? 0.187 -8.941 2.037 1.00 91.06 107 GLN A CA 1
ATOM 823 C C . GLN A 1 107 ? 1.672 -8.559 2.210 1.00 91.06 107 GLN A C 1
ATOM 825 O O . GLN A 1 107 ? 2.139 -7.618 1.574 1.00 91.06 107 GLN A O 1
ATOM 830 N N . ARG A 1 108 ? 2.465 -9.299 2.992 1.00 90.00 108 ARG A N 1
ATOM 831 C CA . ARG A 1 108 ? 3.913 -9.059 3.172 1.00 90.00 108 ARG A CA 1
ATOM 832 C C . ARG A 1 108 ? 4.813 -9.616 2.057 1.00 90.00 108 ARG A C 1
ATOM 834 O O . ARG A 1 108 ? 6.034 -9.554 2.164 1.00 90.00 108 ARG A O 1
ATOM 841 N N . THR A 1 109 ? 4.237 -10.138 0.977 1.00 92.69 109 THR A N 1
ATOM 842 C CA . THR A 1 109 ? 4.991 -10.603 -0.195 1.00 92.69 109 THR A CA 1
ATOM 843 C C . THR A 1 109 ? 5.019 -9.537 -1.283 1.00 92.69 109 THR A C 1
ATOM 845 O O . THR A 1 109 ? 3.973 -9.020 -1.682 1.00 92.69 109 THR A O 1
ATOM 848 N N . ASN A 1 110 ? 6.220 -9.245 -1.778 1.00 94.50 110 ASN A N 1
ATOM 849 C CA . ASN A 1 110 ? 6.468 -8.413 -2.950 1.00 94.50 110 ASN A CA 1
ATOM 850 C C . ASN A 1 110 ? 7.084 -9.283 -4.044 1.00 94.50 110 ASN A C 1
ATOM 852 O O . ASN A 1 110 ? 8.118 -9.914 -3.817 1.00 94.50 110 ASN A O 1
ATOM 856 N N . ARG A 1 111 ? 6.479 -9.282 -5.231 1.00 96.06 111 ARG A N 1
ATOM 857 C CA . ARG A 1 111 ? 7.001 -9.973 -6.412 1.00 96.06 111 ARG A CA 1
ATOM 858 C C . ARG A 1 111 ? 7.024 -9.040 -7.611 1.00 96.06 111 ARG A C 1
ATOM 860 O O . ARG A 1 111 ? 6.105 -8.249 -7.794 1.00 96.06 111 ARG A O 1
ATOM 867 N N . ILE A 1 112 ? 8.046 -9.174 -8.444 1.00 97.06 112 ILE A N 1
ATOM 868 C CA . ILE A 1 112 ? 8.070 -8.626 -9.797 1.00 97.06 112 ILE A CA 1
ATOM 869 C C . ILE A 1 112 ? 8.026 -9.770 -10.799 1.00 97.06 112 ILE A C 1
ATOM 871 O O . ILE A 1 112 ? 8.714 -10.775 -10.623 1.00 97.06 112 ILE A O 1
ATOM 875 N N . GLU A 1 113 ? 7.208 -9.615 -11.831 1.00 98.06 113 GLU A N 1
ATOM 876 C CA . GLU A 1 113 ? 7.184 -10.484 -13.006 1.00 98.06 113 GLU A CA 1
ATOM 877 C C . GLU A 1 113 ? 7.409 -9.632 -14.253 1.00 98.06 113 GLU A C 1
ATOM 879 O O . GLU A 1 113 ? 6.795 -8.570 -14.395 1.00 98.06 113 GLU A O 1
ATOM 884 N N . VAL A 1 114 ? 8.247 -10.116 -15.163 1.00 98.44 114 VAL A N 1
ATOM 885 C CA . VAL A 1 114 ? 8.376 -9.595 -16.523 1.00 98.44 114 VAL A CA 1
ATOM 886 C C . VAL A 1 114 ? 7.959 -10.706 -17.476 1.00 98.44 114 VAL A C 1
ATOM 888 O O . VAL A 1 114 ? 8.595 -11.754 -17.523 1.00 98.44 114 VAL A O 1
ATOM 891 N N . TYR A 1 115 ? 6.850 -10.483 -18.175 1.00 97.88 115 TYR A N 1
ATOM 892 C CA . TYR A 1 115 ? 6.270 -11.408 -19.146 1.00 97.88 115 TYR A CA 1
ATOM 893 C C . TYR A 1 115 ? 6.5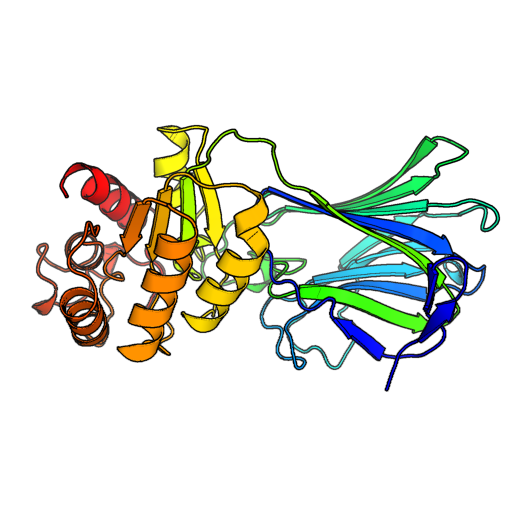38 -10.913 -20.565 1.00 97.88 115 TYR A C 1
ATOM 895 O O . TYR A 1 115 ? 6.199 -9.769 -20.884 1.00 97.88 115 TYR A O 1
ATOM 903 N N . ASP A 1 116 ? 7.106 -11.770 -21.403 1.00 97.69 116 ASP A N 1
ATOM 904 C CA . ASP A 1 116 ? 7.290 -11.523 -22.832 1.00 97.69 116 ASP A CA 1
ATOM 905 C C . ASP A 1 116 ? 6.002 -11.879 -23.596 1.00 97.69 116 ASP A C 1
ATOM 907 O O . ASP A 1 116 ? 5.523 -13.013 -23.541 1.00 97.69 116 ASP A O 1
ATOM 911 N N . TYR A 1 117 ? 5.413 -10.911 -24.309 1.00 89.62 117 TYR A N 1
ATOM 912 C CA . TYR A 1 117 ? 4.175 -11.144 -25.068 1.00 89.62 117 TYR A CA 1
ATOM 913 C C . TYR A 1 117 ? 4.334 -12.096 -26.256 1.00 89.62 117 TYR A C 1
ATOM 915 O O . TYR A 1 117 ? 3.328 -12.639 -26.717 1.00 89.62 117 TYR A O 1
ATOM 923 N N . VAL A 1 118 ? 5.542 -12.227 -26.801 1.00 94.38 118 VAL A N 1
ATOM 924 C CA . VAL A 1 118 ? 5.810 -12.988 -28.023 1.00 94.38 118 VAL A CA 1
ATOM 925 C C . VAL A 1 118 ? 6.131 -14.435 -27.680 1.00 94.38 118 VAL A C 1
ATOM 927 O O . VAL A 1 118 ? 5.550 -15.337 -28.281 1.00 94.38 118 VAL A O 1
ATOM 930 N N . THR A 1 119 ? 7.017 -14.665 -26.708 1.00 95.44 119 THR A N 1
ATOM 931 C CA . THR A 1 119 ? 7.428 -16.029 -26.327 1.00 95.44 119 THR A CA 1
ATOM 932 C C . THR A 1 119 ? 6.526 -16.639 -25.257 1.00 95.44 119 THR A C 1
ATOM 934 O O . THR A 1 119 ? 6.371 -17.856 -25.195 1.00 95.44 119 THR A O 1
ATOM 937 N N . GLY A 1 120 ? 5.889 -15.801 -24.436 1.00 94.31 120 GLY A N 1
ATOM 938 C CA . GLY A 1 120 ? 5.125 -16.232 -23.271 1.00 94.31 120 GLY A CA 1
ATOM 939 C C . GLY A 1 120 ? 5.976 -16.499 -22.026 1.00 94.31 120 GLY A C 1
ATOM 940 O O . GLY A 1 120 ? 5.419 -16.898 -20.999 1.00 94.31 120 GLY A O 1
ATOM 941 N N . ASP A 1 121 ? 7.289 -16.274 -22.093 1.00 96.75 121 ASP A N 1
ATOM 942 C CA . ASP A 1 121 ? 8.198 -16.503 -20.972 1.00 96.75 121 ASP A CA 1
ATOM 943 C C . ASP A 1 121 ? 7.959 -15.508 -19.833 1.00 96.75 121 ASP A C 1
ATOM 945 O O . ASP A 1 121 ? 7.572 -14.354 -20.043 1.00 96.75 121 ASP A O 1
ATOM 949 N N . VAL A 1 122 ? 8.207 -15.962 -18.602 1.00 97.94 122 VAL A N 1
ATOM 950 C CA . VAL A 1 122 ? 8.104 -15.144 -17.390 1.00 97.94 122 VAL A CA 1
ATOM 951 C C . VAL A 1 122 ? 9.403 -15.226 -16.605 1.00 97.94 122 VAL A C 1
ATOM 953 O O . VAL A 1 122 ? 9.766 -16.288 -16.099 1.00 97.94 122 VAL A O 1
ATOM 956 N N . THR A 1 123 ? 10.039 -14.078 -16.395 1.00 98.38 123 THR A N 1
ATOM 957 C CA . THR A 1 123 ? 11.097 -13.927 -15.392 1.00 98.38 123 THR A CA 1
ATOM 958 C C . THR A 1 123 ? 10.508 -13.294 -14.139 1.00 98.38 123 THR A C 1
ATOM 960 O O . THR A 1 123 ? 9.745 -12.331 -14.227 1.00 98.38 123 THR A O 1
ATOM 963 N N . SER A 1 124 ? 10.842 -13.812 -12.954 1.00 98.06 124 SER A N 1
ATOM 964 C CA . SER A 1 124 ? 10.306 -13.272 -11.701 1.00 98.06 124 SER A CA 1
ATOM 965 C C . SER A 1 124 ? 11.294 -13.284 -10.541 1.00 98.06 124 SER A C 1
ATOM 967 O O . SER A 1 124 ? 12.200 -14.114 -10.475 1.00 98.06 124 SER A O 1
ATOM 969 N N . VAL A 1 125 ? 11.089 -12.353 -9.608 1.00 97.06 125 VAL A N 1
ATOM 970 C CA . VAL A 1 125 ? 11.805 -12.267 -8.329 1.00 97.06 125 VAL A CA 1
ATOM 971 C C . VAL A 1 125 ? 10.807 -11.932 -7.229 1.00 97.06 125 VAL A C 1
ATOM 973 O O . VAL A 1 125 ? 10.005 -11.014 -7.376 1.00 97.06 125 VAL A O 1
ATOM 976 N N . GLU A 1 126 ? 10.871 -12.655 -6.112 1.00 95.88 126 GLU A N 1
ATOM 977 C CA . GLU A 1 126 ? 9.955 -12.496 -4.978 1.00 95.88 126 GLU A CA 1
ATOM 978 C C . GLU A 1 126 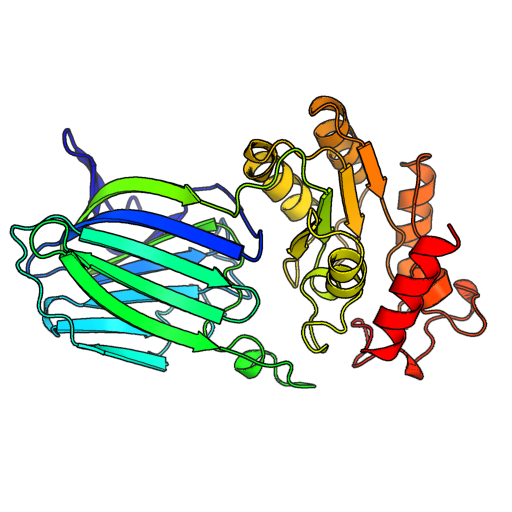? 10.698 -12.462 -3.639 1.00 95.88 126 GLU A C 1
ATOM 980 O O . GLU A 1 126 ? 11.681 -13.189 -3.439 1.00 95.88 126 GLU A O 1
ATOM 985 N N . THR A 1 127 ? 10.183 -11.655 -2.713 1.00 93.19 127 THR A N 1
ATOM 986 C CA . THR A 1 127 ? 10.527 -11.662 -1.286 1.00 93.19 127 THR A CA 1
ATOM 987 C C . THR A 1 127 ? 9.257 -11.728 -0.449 1.00 93.19 127 THR A C 1
ATOM 989 O O . THR A 1 127 ? 8.302 -10.995 -0.725 1.00 93.19 127 THR A O 1
ATOM 992 N N . THR A 1 128 ? 9.293 -12.510 0.623 1.00 90.88 128 THR A N 1
ATOM 993 C CA . THR A 1 128 ? 8.227 -12.593 1.624 1.00 90.88 128 THR A CA 1
ATOM 994 C C . THR A 1 128 ? 8.805 -12.259 2.987 1.00 90.88 128 THR A C 1
ATOM 996 O O . THR A 1 128 ? 9.843 -12.803 3.360 1.00 90.88 128 THR A O 1
ATOM 999 N N . SER A 1 129 ? 8.122 -11.383 3.720 1.00 86.81 129 SER A N 1
ATOM 1000 C CA . SER A 1 129 ? 8.458 -11.043 5.101 1.00 86.81 129 SER A CA 1
ATOM 1001 C C . SER A 1 129 ? 7.456 -11.637 6.091 1.00 86.81 129 SER A C 1
ATOM 1003 O O . SER A 1 129 ? 6.270 -11.775 5.785 1.00 86.81 129 SER A O 1
ATOM 1005 N N . THR A 1 130 ? 7.933 -11.958 7.290 1.00 79.25 130 THR A N 1
ATOM 1006 C CA . THR A 1 130 ? 7.120 -12.342 8.457 1.00 79.25 130 THR A CA 1
ATOM 1007 C C . THR A 1 130 ? 7.096 -11.203 9.469 1.00 79.25 130 THR A C 1
ATOM 1009 O O . THR A 1 130 ? 7.872 -10.255 9.332 1.00 79.25 130 THR A O 1
ATOM 1012 N N . ALA A 1 131 ? 6.218 -11.258 10.476 1.00 76.25 131 ALA A N 1
ATOM 1013 C CA . ALA A 1 131 ? 6.317 -10.270 11.544 1.00 76.25 131 ALA A CA 1
ATOM 1014 C C . ALA A 1 131 ? 7.648 -10.462 12.274 1.00 76.25 131 ALA A C 1
ATOM 1016 O O . ALA A 1 131 ? 8.039 -11.584 12.593 1.00 76.25 131 ALA A O 1
ATOM 1017 N N . VAL A 1 132 ? 8.349 -9.368 12.553 1.00 68.25 132 VAL A N 1
ATOM 1018 C CA . VAL A 1 132 ? 9.516 -9.414 13.431 1.00 68.25 132 VAL A CA 1
ATOM 1019 C C . VAL A 1 132 ? 9.372 -8.302 14.455 1.00 68.25 132 VAL A C 1
ATOM 1021 O O . VAL A 1 132 ? 9.386 -7.110 14.135 1.00 68.25 132 VAL A O 1
ATOM 1024 N N . LEU A 1 133 ? 9.202 -8.703 15.716 1.00 65.31 133 LEU A N 1
ATOM 1025 C CA . LEU A 1 133 ? 9.201 -7.781 16.847 1.00 65.31 133 LEU A CA 1
ATOM 1026 C C . LEU A 1 133 ? 10.495 -6.959 16.812 1.00 65.31 133 LEU A C 1
ATOM 1028 O O . LEU A 1 133 ? 11.590 -7.511 16.767 1.00 65.31 133 LEU A O 1
ATOM 1032 N N . ASN A 1 134 ? 10.355 -5.635 16.836 1.00 64.00 134 ASN A N 1
ATOM 1033 C CA . ASN A 1 134 ? 11.449 -4.658 16.827 1.00 64.00 134 ASN A CA 1
ATOM 1034 C C . ASN A 1 134 ? 12.326 -4.587 15.560 1.00 64.00 134 ASN A C 1
ATOM 1036 O O . ASN A 1 134 ? 13.287 -3.825 15.560 1.00 64.00 134 ASN A O 1
ATOM 1040 N N . ASP A 1 135 ? 11.955 -5.234 14.448 1.00 67.88 135 ASP A N 1
ATOM 1041 C CA . ASP A 1 135 ? 12.717 -5.163 13.189 1.00 67.88 135 ASP A CA 1
ATOM 1042 C C . ASP A 1 135 ? 11.815 -4.869 11.979 1.00 67.88 135 ASP A C 1
ATOM 1044 O O . ASP A 1 135 ? 11.359 -5.760 11.264 1.00 67.88 135 ASP A O 1
ATOM 1048 N N . VAL A 1 136 ? 11.562 -3.576 11.749 1.00 65.88 136 VAL A N 1
ATOM 1049 C CA . VAL A 1 136 ? 10.723 -3.106 10.629 1.00 65.88 136 VAL A CA 1
ATOM 1050 C C . VAL A 1 136 ? 11.353 -3.442 9.272 1.00 65.88 136 VAL A C 1
ATOM 1052 O O . VAL A 1 136 ? 10.638 -3.678 8.298 1.00 65.88 136 VAL A O 1
ATOM 1055 N N . THR A 1 137 ? 12.687 -3.476 9.200 1.00 63.44 137 THR A N 1
ATOM 1056 C CA . THR A 1 137 ? 13.422 -3.769 7.966 1.00 63.44 137 THR A CA 1
ATOM 1057 C C . THR A 1 137 ? 13.226 -5.205 7.511 1.00 63.44 137 THR A C 1
ATOM 1059 O O . THR A 1 137 ? 13.034 -5.420 6.319 1.00 63.44 137 THR A O 1
ATOM 1062 N N . ASN A 1 138 ? 13.190 -6.174 8.425 1.00 70.50 138 ASN A N 1
ATOM 1063 C CA . ASN A 1 138 ? 12.876 -7.561 8.079 1.00 70.50 138 ASN A CA 1
ATOM 1064 C C . ASN A 1 138 ? 11.367 -7.816 7.973 1.00 70.50 138 ASN A C 1
ATOM 1066 O O . ASN A 1 138 ? 10.946 -8.633 7.148 1.00 70.50 138 ASN A O 1
ATOM 1070 N N . GLU A 1 139 ? 10.551 -7.068 8.721 1.00 77.12 139 GLU A N 1
ATOM 1071 C CA . GLU A 1 139 ? 9.086 -7.128 8.642 1.00 77.12 139 GLU A CA 1
ATOM 1072 C C . GLU A 1 139 ? 8.538 -6.694 7.270 1.00 77.12 139 GLU A C 1
ATOM 1074 O O . GLU A 1 139 ? 7.504 -7.191 6.816 1.00 77.12 139 GLU A O 1
ATOM 1079 N N . PHE A 1 140 ? 9.265 -5.814 6.575 1.00 81.06 140 PHE A N 1
ATOM 1080 C CA . PHE A 1 140 ? 8.954 -5.360 5.220 1.00 81.06 140 PHE A CA 1
ATOM 1081 C C . PHE A 1 140 ? 10.218 -5.262 4.379 1.00 81.06 140 PHE A C 1
ATOM 1083 O O . PHE A 1 140 ? 10.556 -4.182 3.889 1.00 81.06 140 PHE A O 1
ATOM 1090 N N . ALA A 1 141 ? 10.884 -6.404 4.190 1.00 81.75 141 ALA A N 1
ATOM 1091 C CA . ALA A 1 141 ? 12.162 -6.520 3.504 1.00 81.75 141 ALA A CA 1
ATOM 1092 C C . ALA A 1 141 ? 12.181 -5.614 2.270 1.00 81.75 141 ALA A C 1
ATOM 1094 O O . ALA A 1 141 ? 12.907 -4.619 2.235 1.00 81.75 141 ALA A O 1
ATOM 1095 N N . SER A 1 142 ? 11.377 -5.901 1.248 1.00 89.50 142 SER A N 1
ATOM 1096 C CA . SER A 1 142 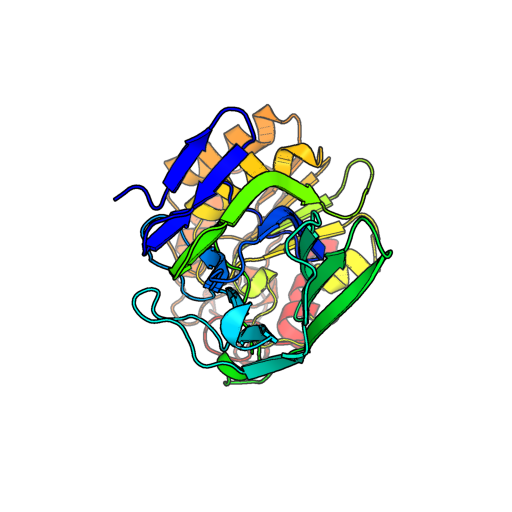? 11.367 -5.132 -0.010 1.00 89.50 142 SER A CA 1
ATOM 1097 C C . SER A 1 142 ? 10.366 -3.982 -0.023 1.00 89.50 142 SER A C 1
ATOM 1099 O O . SER A 1 142 ? 9.741 -3.691 -1.044 1.00 89.50 142 SER A O 1
ATOM 1101 N N . GLY A 1 143 ? 10.192 -3.331 1.122 1.00 89.06 143 GLY A N 1
ATOM 1102 C CA . GLY A 1 143 ? 9.269 -2.219 1.266 1.00 89.06 143 GLY A CA 1
ATOM 1103 C C . GLY A 1 143 ? 7.815 -2.644 1.449 1.00 89.06 143 GLY A C 1
ATOM 1104 O O . GLY A 1 143 ? 7.412 -3.798 1.250 1.00 89.06 143 GLY A O 1
ATOM 1105 N N . ARG A 1 144 ? 7.005 -1.664 1.836 1.00 88.19 144 ARG A N 1
ATOM 1106 C CA . ARG A 1 144 ? 5.572 -1.819 2.116 1.00 88.19 144 ARG A CA 1
ATOM 1107 C C . ARG A 1 144 ? 4.719 -1.636 0.860 1.00 88.19 144 ARG A C 1
ATOM 1109 O O . ARG A 1 144 ? 3.576 -2.079 0.822 1.00 88.19 144 ARG A O 1
ATOM 1116 N N . GLN A 1 145 ? 5.309 -1.066 -0.194 1.00 88.56 145 GLN A N 1
ATOM 1117 C CA . GLN A 1 145 ? 4.612 -0.446 -1.318 1.00 88.56 145 GLN A CA 1
ATOM 1118 C C . GLN A 1 145 ? 3.684 0.697 -0.870 1.00 88.56 145 GLN A C 1
ATOM 1120 O O . GLN A 1 145 ? 2.533 0.776 -1.306 1.00 88.56 145 GLN A O 1
ATOM 1125 N N . ASN A 1 146 ? 4.189 1.571 0.006 1.00 87.19 146 ASN A N 1
ATOM 1126 C CA . ASN A 1 146 ? 3.480 2.773 0.446 1.00 87.19 146 ASN A CA 1
ATOM 1127 C C . ASN A 1 146 ? 3.457 3.856 -0.643 1.00 87.19 146 ASN A C 1
ATOM 1129 O O . ASN A 1 146 ? 4.409 4.017 -1.409 1.00 87.19 146 ASN A O 1
ATOM 1133 N N . GLY A 1 147 ? 2.389 4.653 -0.664 1.00 85.81 147 GLY A N 1
ATOM 1134 C CA . GLY A 1 147 ? 2.244 5.782 -1.580 1.00 85.81 147 GLY A CA 1
ATOM 1135 C C . GLY A 1 147 ? 1.683 5.388 -2.945 1.00 85.81 147 GLY A C 1
ATOM 1136 O O . GLY A 1 147 ? 0.718 4.630 -3.046 1.00 85.81 147 GLY A O 1
ATOM 1137 N N . CYS A 1 148 ? 2.271 5.936 -4.005 1.00 88.88 148 CYS A N 1
ATOM 1138 C CA . CYS A 1 148 ? 1.720 5.877 -5.352 1.00 88.88 148 CYS A CA 1
ATOM 1139 C C . CYS A 1 148 ? 2.627 5.065 -6.289 1.00 88.88 148 CYS A C 1
ATOM 1141 O O . CYS A 1 148 ? 3.858 5.184 -6.210 1.00 88.88 148 CYS A O 1
ATOM 1143 N N . PRO A 1 149 ? 2.053 4.314 -7.247 1.00 92.31 149 PRO A N 1
ATOM 1144 C CA . PRO A 1 149 ? 2.815 3.727 -8.337 1.00 92.31 149 PRO A CA 1
ATOM 1145 C C . PRO A 1 149 ? 3.675 4.774 -9.036 1.00 92.31 149 PRO A C 1
ATOM 1147 O O . PRO A 1 149 ? 3.233 5.896 -9.291 1.00 92.31 149 PRO A O 1
ATOM 1150 N N . SER A 1 150 ? 4.910 4.404 -9.332 1.00 91.50 150 SER A N 1
ATOM 1151 C CA . SER A 1 150 ? 5.927 5.311 -9.839 1.00 91.50 150 SER A CA 1
ATOM 1152 C C . SER A 1 150 ? 6.832 4.611 -10.845 1.00 91.50 150 SER A C 1
ATOM 1154 O O . SER A 1 150 ? 7.051 3.400 -10.770 1.00 91.50 150 SER A O 1
ATOM 1156 N N . ILE A 1 151 ? 7.374 5.397 -11.768 1.00 93.44 151 ILE A N 1
ATOM 1157 C CA . ILE A 1 151 ? 8.415 4.989 -12.716 1.00 93.44 151 ILE A CA 1
ATOM 1158 C C . ILE A 1 151 ? 9.673 5.791 -12.387 1.00 93.44 151 ILE A C 1
ATOM 1160 O O . ILE A 1 151 ? 9.583 6.996 -12.150 1.00 93.44 151 ILE A O 1
ATOM 1164 N N . VAL A 1 152 ? 10.829 5.136 -12.363 1.00 92.06 152 VAL A N 1
ATOM 1165 C CA . VAL A 1 152 ? 12.129 5.740 -12.053 1.00 92.06 152 VAL A CA 1
ATOM 1166 C C . VAL A 1 152 ? 13.042 5.571 -13.264 1.00 92.06 152 VAL A C 1
ATOM 1168 O O . VAL A 1 152 ? 13.388 4.453 -13.628 1.00 92.06 152 VAL A O 1
ATOM 1171 N N . GLY A 1 153 ? 13.426 6.666 -13.910 1.00 92.56 153 GLY A N 1
ATOM 1172 C CA . GLY A 1 153 ? 14.473 6.647 -14.927 1.00 92.56 153 GLY A CA 1
ATOM 1173 C C . GLY A 1 153 ? 15.841 6.606 -14.252 1.00 92.56 153 GLY A C 1
ATOM 1174 O O . GLY A 1 153 ? 16.174 7.529 -13.505 1.00 92.56 153 GLY A O 1
ATOM 1175 N N . ILE A 1 154 ? 16.610 5.539 -14.487 1.00 92.81 154 ILE A N 1
ATOM 1176 C CA . ILE A 1 154 ? 17.977 5.383 -13.961 1.00 92.81 154 ILE A CA 1
ATOM 1177 C C . ILE A 1 154 ? 18.981 5.615 -15.092 1.00 92.81 154 ILE A C 1
ATOM 1179 O O . ILE A 1 154 ? 19.848 6.475 -14.967 1.00 92.81 154 ILE A O 1
ATOM 1183 N N . ALA A 1 155 ? 18.833 4.896 -16.208 1.00 94.69 155 ALA A N 1
ATOM 1184 C CA . ALA A 1 155 ? 19.574 5.126 -17.445 1.00 94.69 155 ALA A CA 1
ATOM 1185 C C . ALA A 1 155 ? 18.827 4.552 -18.664 1.00 94.69 155 ALA A C 1
ATOM 1187 O O . ALA A 1 155 ? 17.921 3.725 -18.533 1.00 94.69 155 ALA A O 1
ATOM 1188 N N . GLY A 1 156 ? 19.238 4.983 -19.856 1.00 95.12 156 GLY A N 1
ATOM 1189 C CA . GLY A 1 156 ? 18.688 4.510 -21.124 1.00 95.12 156 GLY A CA 1
ATOM 1190 C C . GLY A 1 156 ? 17.233 4.903 -21.359 1.00 95.12 156 GLY A C 1
ATOM 1191 O O . GLY A 1 156 ? 16.710 5.835 -20.741 1.00 95.12 156 GLY A O 1
ATOM 1192 N N . THR A 1 157 ? 16.589 4.195 -22.287 1.00 96.12 157 THR A N 1
ATOM 1193 C CA . THR A 1 157 ? 15.249 4.556 -22.776 1.00 96.12 157 THR A CA 1
ATOM 1194 C C . THR A 1 157 ? 14.228 3.455 -22.515 1.00 96.12 157 THR A C 1
ATOM 1196 O O . THR A 1 157 ? 14.553 2.277 -22.610 1.00 96.12 157 THR A O 1
ATOM 1199 N N . CYS A 1 158 ? 12.973 3.802 -22.219 1.00 97.44 158 CYS A N 1
ATOM 1200 C CA . CYS A 1 158 ? 11.868 2.837 -22.155 1.00 97.44 158 CYS A CA 1
ATOM 1201 C C . CYS A 1 158 ? 10.539 3.486 -22.528 1.00 97.44 158 CYS A C 1
ATOM 1203 O O . CYS A 1 158 ? 10.208 4.571 -22.055 1.00 97.44 158 CYS A O 1
ATOM 1205 N N . LEU A 1 159 ? 9.741 2.803 -23.346 1.00 97.88 159 LEU A N 1
ATOM 1206 C CA . LEU A 1 159 ? 8.410 3.263 -23.722 1.00 97.88 159 LEU A CA 1
ATOM 1207 C C . LEU A 1 159 ? 7.347 2.592 -22.852 1.00 97.88 159 LEU A C 1
ATOM 1209 O O . LEU A 1 159 ? 7.128 1.385 -22.949 1.00 97.88 159 LEU A O 1
ATOM 1213 N N . ILE A 1 160 ? 6.611 3.385 -22.078 1.00 97.69 160 ILE A N 1
ATOM 1214 C CA . ILE A 1 160 ? 5.434 2.950 -21.323 1.00 97.69 160 ILE A CA 1
ATOM 1215 C C . ILE A 1 160 ? 4.195 3.091 -22.207 1.00 97.69 160 ILE A C 1
ATOM 1217 O O . ILE A 1 160 ? 3.752 4.197 -22.512 1.00 97.69 160 ILE A O 1
ATOM 1221 N N . LYS A 1 161 ? 3.610 1.965 -22.615 1.00 97.31 161 LYS A N 1
ATOM 1222 C CA . LYS A 1 161 ? 2.441 1.929 -23.510 1.00 97.31 161 LYS A CA 1
ATOM 1223 C C . LYS A 1 161 ? 1.118 2.007 -22.759 1.00 97.31 161 LYS A C 1
ATOM 1225 O O . LYS A 1 161 ? 0.158 2.589 -23.251 1.00 97.31 161 LYS A O 1
ATOM 1230 N N . SER A 1 162 ? 1.052 1.402 -21.576 1.00 95.81 162 SER A N 1
ATOM 1231 C CA . SER A 1 162 ? -0.138 1.449 -20.723 1.00 95.81 162 SER A CA 1
ATOM 1232 C C . SER A 1 162 ? 0.200 1.148 -19.271 1.00 95.81 162 SER A C 1
ATOM 1234 O O . SER A 1 162 ? 1.145 0.408 -18.992 1.00 95.81 162 SER A O 1
ATOM 1236 N N . PHE A 1 163 ? -0.646 1.633 -18.370 1.00 94.69 163 PHE A N 1
ATOM 1237 C CA . PHE A 1 163 ? -0.599 1.376 -16.937 1.00 94.69 163 PHE A CA 1
ATOM 1238 C C . PHE A 1 163 ? -1.997 1.008 -16.439 1.00 94.69 163 PHE A C 1
ATOM 1240 O O . PHE A 1 163 ? -2.989 1.587 -16.884 1.00 94.69 163 PHE A O 1
ATOM 1247 N N . ARG A 1 164 ? -2.072 0.057 -15.508 1.00 95.12 164 ARG A N 1
ATOM 1248 C CA . ARG A 1 164 ? -3.283 -0.233 -14.734 1.00 95.12 164 ARG A CA 1
ATOM 1249 C C . ARG A 1 164 ? -2.924 -0.842 -13.386 1.00 95.12 164 ARG A C 1
ATOM 1251 O O . ARG A 1 164 ? -1.914 -1.532 -13.264 1.00 95.12 164 ARG A O 1
ATOM 1258 N N . ILE A 1 165 ? -3.801 -0.663 -12.410 1.00 95.06 165 ILE A N 1
ATOM 1259 C CA . ILE A 1 165 ? -3.777 -1.410 -11.153 1.00 95.06 165 ILE A CA 1
ATOM 1260 C C . ILE A 1 165 ? -4.910 -2.430 -11.212 1.00 95.06 165 ILE A C 1
ATOM 1262 O O . ILE A 1 165 ? -6.012 -2.113 -11.656 1.00 95.06 165 ILE A O 1
ATOM 1266 N N . VAL A 1 166 ? -4.631 -3.661 -10.800 1.00 94.44 166 VAL A N 1
ATOM 1267 C CA . VAL A 1 166 ? -5.624 -4.731 -10.687 1.00 94.44 166 VAL A CA 1
ATOM 1268 C C . VAL A 1 166 ? -5.645 -5.257 -9.258 1.00 94.44 166 VAL A C 1
ATOM 1270 O O . VAL A 1 166 ? -4.599 -5.408 -8.630 1.00 94.44 166 VAL A O 1
ATOM 1273 N N . ALA A 1 167 ? -6.833 -5.553 -8.749 1.00 93.38 167 ALA A N 1
ATOM 1274 C CA . ALA A 1 167 ? -7.062 -6.148 -7.435 1.00 93.38 167 ALA A CA 1
ATOM 1275 C C . ALA A 1 167 ? -8.066 -7.310 -7.575 1.00 93.38 167 ALA A C 1
ATOM 1277 O O . ALA A 1 167 ? -8.712 -7.417 -8.624 1.00 93.38 167 ALA A O 1
ATOM 1278 N N . PRO A 1 168 ? -8.190 -8.208 -6.577 1.00 88.50 168 PRO A N 1
ATOM 1279 C CA . PRO A 1 168 ? -9.172 -9.283 -6.598 1.00 88.50 168 PRO A CA 1
ATOM 1280 C C . PRO A 1 168 ? -10.572 -8.769 -6.924 1.00 88.50 168 PRO A C 1
ATOM 1282 O O . PRO A 1 168 ? -11.018 -7.767 -6.373 1.00 88.50 168 PRO A O 1
ATOM 1285 N N . SER A 1 169 ? -11.273 -9.475 -7.807 1.00 80.62 169 SER A N 1
ATOM 1286 C CA . SER A 1 169 ? -12.670 -9.172 -8.092 1.00 80.62 169 SER A CA 1
ATOM 1287 C C . SER A 1 169 ? -13.526 -9.710 -6.949 1.00 80.62 169 SER A C 1
ATOM 1289 O O . SER A 1 169 ? -13.670 -10.920 -6.784 1.00 80.62 169 SER A O 1
ATOM 1291 N N . VAL A 1 170 ? -14.053 -8.804 -6.133 1.00 83.19 170 VAL A N 1
ATOM 1292 C CA . VAL A 1 170 ? -15.034 -9.105 -5.090 1.00 83.19 170 VAL A CA 1
ATOM 1293 C C . VAL A 1 170 ? -16.219 -8.193 -5.346 1.00 83.19 170 VAL A C 1
ATOM 1295 O O . VAL A 1 170 ? -16.049 -6.983 -5.452 1.00 83.19 170 VAL A O 1
ATOM 1298 N N . SER A 1 171 ? -17.415 -8.761 -5.477 1.00 85.25 171 SER A N 1
ATOM 1299 C CA . SER A 1 171 ? -18.624 -7.958 -5.656 1.00 85.25 171 SER A CA 1
ATOM 1300 C C . SER A 1 171 ? -18.951 -7.237 -4.353 1.00 85.25 171 SER A C 1
ATOM 1302 O O . SER A 1 171 ? -19.153 -7.896 -3.332 1.00 85.25 171 SER A O 1
ATOM 1304 N N . ASN A 1 172 ? -19.075 -5.909 -4.403 1.00 86.00 172 ASN A N 1
ATOM 1305 C CA . ASN A 1 172 ? -19.487 -5.074 -3.273 1.00 86.00 172 ASN A CA 1
ATOM 1306 C C . ASN A 1 172 ? -18.687 -5.383 -1.986 1.00 86.00 172 ASN A C 1
ATOM 1308 O O . ASN A 1 172 ? -19.268 -5.857 -0.996 1.00 86.00 172 ASN A O 1
ATOM 1312 N N . PRO A 1 173 ? -17.353 -5.191 -1.992 1.00 95.06 173 PRO A N 1
ATOM 1313 C CA . PRO A 1 173 ? -16.499 -5.588 -0.882 1.00 95.06 173 PRO A CA 1
ATOM 1314 C C . PRO A 1 173 ? -16.767 -4.759 0.376 1.00 95.06 173 PRO A C 1
ATOM 1316 O O . PRO A 1 173 ? -17.269 -3.632 0.326 1.00 95.06 173 PRO A O 1
ATOM 1319 N N . VAL A 1 174 ? -16.386 -5.330 1.517 1.00 95.88 174 VAL A N 1
ATOM 1320 C CA . VAL A 1 174 ? -16.105 -4.550 2.726 1.00 95.88 174 VAL A CA 1
ATOM 1321 C C . VAL A 1 174 ? -14.635 -4.151 2.654 1.00 95.88 174 VAL A C 1
ATOM 1323 O O . VAL A 1 174 ? -13.796 -5.030 2.472 1.00 95.88 174 VAL A O 1
ATOM 1326 N N . ILE A 1 175 ? -14.302 -2.868 2.783 1.00 97.62 175 ILE A N 1
ATOM 1327 C CA . ILE A 1 175 ? -12.899 -2.427 2.786 1.00 97.62 175 ILE A CA 1
ATOM 1328 C C . ILE A 1 175 ? -12.553 -1.825 4.145 1.00 97.62 175 ILE A C 1
ATOM 1330 O O . ILE A 1 175 ? -13.218 -0.899 4.609 1.00 97.62 175 ILE A O 1
ATOM 1334 N N . ILE A 1 176 ? -11.505 -2.361 4.771 1.00 98.19 176 ILE A N 1
ATOM 1335 C CA . ILE A 1 176 ? -10.955 -1.861 6.033 1.00 98.19 176 ILE A CA 1
ATOM 1336 C C . ILE A 1 176 ? -9.763 -0.960 5.714 1.00 98.19 176 ILE A C 1
ATOM 1338 O O . ILE A 1 176 ? -8.760 -1.433 5.181 1.00 98.19 176 ILE A O 1
ATOM 1342 N N . TYR A 1 177 ? -9.868 0.321 6.051 1.00 98.44 177 TYR A N 1
ATOM 1343 C CA . TYR A 1 177 ? -8.811 1.312 5.906 1.00 98.44 177 TYR A CA 1
ATOM 1344 C C . TYR A 1 177 ? -8.198 1.663 7.254 1.00 98.44 177 TYR A C 1
ATOM 1346 O O . TYR A 1 177 ? -8.893 1.816 8.260 1.00 98.44 177 TYR A O 1
ATOM 1354 N N . GLY A 1 178 ? -6.894 1.902 7.251 1.00 97.38 178 GLY A N 1
ATOM 1355 C CA . GLY A 1 178 ? -6.235 2.501 8.401 1.00 97.38 178 GLY A CA 1
ATOM 1356 C C . GLY A 1 178 ? -4.738 2.651 8.225 1.00 97.38 178 GLY A C 1
ATOM 1357 O O . GLY A 1 178 ? -4.222 2.631 7.104 1.00 97.38 178 GLY A O 1
ATOM 1358 N N . ASP A 1 179 ? -4.069 2.828 9.354 1.00 95.44 179 ASP A N 1
ATOM 1359 C CA . ASP A 1 179 ? -2.627 3.021 9.464 1.00 95.44 179 ASP A CA 1
ATOM 1360 C C . ASP A 1 179 ? -1.877 1.699 9.722 1.00 95.44 179 ASP A C 1
ATOM 1362 O O . ASP A 1 179 ? -2.283 0.640 9.231 1.00 95.44 179 ASP A O 1
ATOM 1366 N N . SER A 1 180 ? -0.785 1.762 10.489 1.00 94.38 180 SER A N 1
ATOM 1367 C CA . SER A 1 180 ? 0.069 0.631 10.845 1.00 94.38 180 SER A CA 1
ATOM 1368 C C . SER A 1 180 ? -0.648 -0.448 11.638 1.00 94.38 180 SER A C 1
ATOM 1370 O O . SER A 1 180 ? -0.351 -1.629 11.475 1.00 94.38 180 SER A O 1
ATOM 1372 N N . ILE A 1 181 ? -1.652 -0.082 12.433 1.00 96.44 181 ILE A N 1
ATOM 1373 C CA . ILE A 1 181 ? -2.453 -1.047 13.195 1.00 96.44 181 ILE A CA 1
ATOM 1374 C C . ILE A 1 181 ? -3.325 -1.874 12.241 1.00 96.44 181 ILE A C 1
ATOM 1376 O O . ILE A 1 181 ? -3.565 -3.059 12.466 1.00 96.44 181 ILE A O 1
ATOM 1380 N N . THR A 1 182 ? -3.785 -1.268 11.144 1.00 97.50 182 THR A N 1
ATOM 1381 C CA . THR A 1 182 ? -4.564 -1.970 10.112 1.00 97.50 182 THR A CA 1
ATOM 1382 C C . THR A 1 182 ? -3.669 -2.745 9.150 1.00 97.50 182 THR A C 1
ATOM 1384 O O . THR A 1 182 ? -4.030 -3.856 8.769 1.00 97.50 182 THR A O 1
ATOM 1387 N N . GLU A 1 183 ? -2.488 -2.214 8.807 1.00 94.25 183 GLU A N 1
ATOM 1388 C CA . GLU A 1 183 ? -1.462 -2.954 8.048 1.00 94.25 183 GLU A CA 1
ATOM 1389 C C . GLU A 1 183 ? -0.947 -4.170 8.842 1.00 94.25 183 GLU A C 1
ATOM 1391 O O . GLU A 1 183 ? -0.597 -5.194 8.257 1.00 94.25 183 GLU A O 1
ATOM 1396 N N . GLY A 1 184 ? -1.021 -4.126 10.174 1.00 92.94 184 GLY A N 1
ATOM 1397 C CA . GLY A 1 184 ? -0.630 -5.224 11.052 1.00 92.94 184 GLY A CA 1
ATOM 1398 C C . GLY A 1 184 ? 0.839 -5.170 11.455 1.00 92.94 184 GLY A C 1
ATOM 1399 O O . GLY A 1 184 ? 1.467 -6.221 11.581 1.00 92.94 184 GLY A O 1
ATOM 1400 N N . ASP A 1 185 ? 1.387 -3.971 11.657 1.00 91.38 185 ASP A N 1
ATOM 1401 C CA . ASP A 1 185 ? 2.740 -3.813 12.188 1.00 91.38 185 ASP A CA 1
ATOM 1402 C C . ASP A 1 185 ? 2.890 -4.546 13.525 1.00 91.38 185 ASP A C 1
ATOM 1404 O O . ASP A 1 185 ? 2.034 -4.454 14.405 1.00 91.38 185 ASP A O 1
ATOM 1408 N N . ARG A 1 186 ? 4.007 -5.263 13.680 1.00 89.38 186 ARG A N 1
ATOM 1409 C CA . ARG A 1 186 ? 4.385 -6.041 14.876 1.00 89.38 186 ARG A CA 1
ATOM 1410 C C . ARG A 1 186 ? 3.508 -7.255 15.189 1.00 89.38 186 ARG A C 1
ATOM 1412 O O . ARG A 1 186 ? 3.710 -7.887 16.226 1.00 89.38 186 ARG A O 1
ATOM 1419 N N . VAL A 1 187 ? 2.582 -7.623 14.308 1.00 91.31 187 VAL A N 1
ATOM 1420 C CA . VAL A 1 187 ? 1.721 -8.799 14.480 1.00 91.31 187 VAL A CA 1
ATOM 1421 C C . VAL A 1 187 ? 1.793 -9.719 13.264 1.00 91.31 187 VAL A C 1
ATOM 1423 O O . VAL A 1 187 ? 1.964 -9.289 12.120 1.00 91.31 187 VAL A O 1
ATOM 1426 N N . GLU A 1 188 ? 1.703 -11.024 13.509 1.00 90.25 188 GLU A N 1
ATOM 1427 C CA . GLU A 1 188 ? 1.634 -12.008 12.433 1.00 90.25 188 GLU A CA 1
ATOM 1428 C C . GLU A 1 188 ? 0.345 -11.869 11.623 1.00 90.25 188 GLU A C 1
ATOM 1430 O O . GLU A 1 188 ? -0.739 -11.608 12.159 1.00 90.25 188 GLU A O 1
ATOM 1435 N N . LEU A 1 189 ? 0.466 -12.075 10.310 1.00 88.31 189 LEU A N 1
ATOM 1436 C CA . LEU A 1 189 ? -0.697 -12.127 9.431 1.00 88.31 189 LEU A CA 1
ATOM 1437 C C . LEU A 1 189 ? -1.576 -13.316 9.834 1.00 88.31 189 LEU A C 1
ATOM 1439 O O . LEU A 1 189 ? -1.080 -14.398 10.141 1.00 88.31 189 LEU A O 1
ATOM 1443 N N . GLY A 1 190 ? -2.886 -13.101 9.854 1.00 91.25 190 GLY A N 1
ATOM 1444 C CA . GLY A 1 190 ? -3.862 -14.028 10.429 1.00 91.25 190 GLY A CA 1
ATOM 1445 C C . GLY A 1 190 ? -4.234 -13.723 11.882 1.00 91.25 190 GLY A C 1
ATOM 1446 O O . GLY A 1 190 ? -5.323 -14.110 12.295 1.00 91.25 190 GLY A O 1
ATOM 1447 N N . SER A 1 191 ? -3.394 -12.986 12.621 1.00 94.06 191 SER A N 1
ATOM 1448 C CA . SER A 1 191 ? -3.651 -12.607 14.022 1.00 94.06 191 SER A CA 1
ATOM 1449 C C . SER A 1 191 ? -4.073 -11.147 14.199 1.00 94.06 191 SER A C 1
ATOM 1451 O O . SER A 1 191 ? -4.589 -10.787 15.255 1.00 94.06 191 SER A O 1
ATOM 1453 N N . ARG A 1 192 ? -3.869 -10.283 13.196 1.00 95.00 192 ARG A N 1
ATOM 1454 C CA . ARG A 1 192 ? -4.349 -8.891 13.253 1.00 95.00 192 ARG A CA 1
ATOM 1455 C C . ARG A 1 192 ? -5.869 -8.828 13.105 1.00 95.00 192 ARG A C 1
ATOM 1457 O O . ARG A 1 192 ? -6.462 -9.618 12.371 1.00 95.00 192 ARG A O 1
ATOM 1464 N N . TYR A 1 193 ? -6.492 -7.822 13.717 1.00 96.75 193 TYR A N 1
ATOM 1465 C CA . TYR A 1 193 ? -7.956 -7.697 13.775 1.00 96.75 193 TYR A CA 1
ATOM 1466 C C . TYR A 1 193 ? -8.625 -7.735 12.388 1.00 96.75 193 TYR A C 1
ATOM 1468 O O . TYR A 1 193 ? -9.665 -8.363 12.218 1.00 96.75 193 TYR A O 1
ATOM 1476 N N . ALA A 1 194 ? -8.004 -7.113 11.381 1.00 95.94 194 ALA A N 1
ATOM 1477 C CA . ALA A 1 194 ? -8.525 -7.075 10.020 1.00 95.94 194 ALA A CA 1
ATOM 1478 C C . ALA A 1 194 ? -8.521 -8.460 9.343 1.00 95.94 194 ALA A C 1
ATOM 1480 O O . ALA A 1 194 ? -9.454 -8.784 8.607 1.00 95.94 194 ALA A O 1
ATOM 1481 N N . ASP A 1 195 ? -7.519 -9.306 9.620 1.00 95.62 195 ASP A N 1
ATOM 1482 C CA . ASP A 1 195 ? -7.511 -10.688 9.126 1.00 95.62 195 ASP A CA 1
ATOM 1483 C C . ASP A 1 195 ? -8.543 -11.543 9.864 1.00 95.62 195 ASP A C 1
ATOM 1485 O O . ASP A 1 195 ? -9.216 -12.347 9.224 1.00 95.62 195 ASP A O 1
ATOM 1489 N N . LEU A 1 196 ? -8.720 -11.336 11.173 1.00 95.62 196 LEU A N 1
ATOM 1490 C CA . LEU A 1 196 ? -9.755 -12.019 11.956 1.00 95.62 196 LEU A CA 1
ATOM 1491 C C . LEU A 1 196 ? -11.161 -11.682 11.432 1.00 95.62 196 LEU A C 1
ATOM 1493 O O . LEU A 1 196 ? -11.975 -12.577 11.236 1.00 95.62 196 LEU A O 1
ATOM 1497 N N . MET A 1 197 ? -11.431 -10.418 11.081 1.00 93.06 197 MET A N 1
ATOM 1498 C CA . MET A 1 197 ? -12.679 -10.048 10.393 1.00 93.06 197 MET A CA 1
ATOM 1499 C C . MET A 1 197 ? -12.825 -10.729 9.028 1.00 93.06 197 MET A C 1
ATOM 1501 O O . MET A 1 197 ? -13.923 -11.112 8.627 1.00 93.06 197 MET A O 1
ATOM 1505 N N . LYS A 1 198 ? -11.724 -10.852 8.283 1.00 92.50 198 LYS A N 1
ATOM 1506 C CA . LYS A 1 198 ? -11.721 -11.455 6.949 1.00 92.50 198 LYS A CA 1
ATOM 1507 C C . LYS A 1 198 ? -11.931 -12.971 6.975 1.00 92.50 198 LYS A C 1
ATOM 1509 O O . LYS A 1 198 ? -12.503 -13.507 6.029 1.00 92.50 198 LYS A O 1
ATOM 1514 N N . GLN A 1 199 ? -11.495 -13.657 8.030 1.00 90.75 199 GLN A N 1
ATOM 1515 C CA . GLN A 1 199 ? -11.760 -15.089 8.228 1.00 90.75 199 GLN A CA 1
ATOM 1516 C C . GLN A 1 199 ? -13.265 -15.370 8.347 1.00 90.75 199 GLN A C 1
ATOM 1518 O O . GLN A 1 199 ? -13.743 -16.375 7.832 1.00 90.75 199 GLN A O 1
ATOM 1523 N N . GLU A 1 200 ? -14.007 -14.432 8.932 1.00 86.12 200 GLU A N 1
ATOM 1524 C CA . GLU A 1 200 ? -15.458 -14.512 9.141 1.00 86.12 200 GLU A CA 1
ATOM 1525 C C . GLU A 1 200 ? -16.256 -13.981 7.931 1.00 86.12 200 GLU A C 1
ATOM 1527 O O . GLU A 1 200 ? -17.443 -14.261 7.767 1.00 86.12 200 GLU A O 1
ATOM 1532 N N . ASN A 1 201 ? -15.607 -13.219 7.041 1.00 83.94 201 ASN A N 1
ATOM 1533 C CA . ASN A 1 201 ? -16.207 -12.686 5.821 1.00 83.94 201 ASN A CA 1
ATOM 1534 C C . ASN A 1 201 ? -15.177 -12.583 4.685 1.00 83.94 201 ASN A C 1
ATOM 1536 O O . ASN A 1 201 ? -14.406 -11.624 4.590 1.00 83.94 201 ASN A O 1
ATOM 1540 N N . SER A 1 202 ? -15.234 -13.531 3.746 1.00 81.25 202 SER A N 1
ATOM 1541 C CA . SER A 1 202 ? -14.307 -13.607 2.608 1.00 81.25 202 SER A CA 1
ATOM 1542 C C . SER A 1 202 ? -14.353 -12.396 1.666 1.00 81.25 202 SER A C 1
ATOM 1544 O O . SER A 1 202 ? -13.439 -12.223 0.860 1.00 81.25 202 SER A O 1
ATOM 1546 N N . ASN A 1 203 ? -15.385 -11.548 1.758 1.00 90.00 203 ASN A N 1
ATOM 1547 C CA . ASN A 1 203 ? -15.530 -10.343 0.936 1.00 90.00 203 ASN A CA 1
ATOM 1548 C C . ASN A 1 203 ? -14.816 -9.112 1.527 1.00 90.00 203 ASN A C 1
ATOM 1550 O O . ASN A 1 203 ? -15.023 -7.994 1.047 1.00 90.00 203 ASN A O 1
ATOM 1554 N N . VAL A 1 204 ? -14.001 -9.296 2.569 1.00 93.69 204 VAL A N 1
ATOM 1555 C CA . VAL A 1 204 ? -13.195 -8.232 3.175 1.00 93.69 204 VAL A CA 1
ATOM 1556 C C . VAL A 1 204 ? -11.886 -8.029 2.405 1.00 93.69 204 VAL A C 1
ATOM 1558 O O . VAL A 1 204 ? -11.082 -8.950 2.213 1.00 93.69 204 VAL A O 1
ATOM 1561 N N . MET A 1 205 ? -11.643 -6.783 2.013 1.00 96.19 205 MET A N 1
ATOM 1562 C CA . MET A 1 205 ? -10.349 -6.284 1.563 1.00 96.19 205 MET A CA 1
ATOM 1563 C C . MET A 1 205 ? -9.732 -5.383 2.631 1.00 96.19 205 MET A C 1
ATOM 1565 O O . MET A 1 205 ? -10.435 -4.725 3.396 1.00 96.19 205 MET A O 1
ATOM 1569 N N . ILE A 1 206 ? -8.402 -5.350 2.670 1.00 96.75 206 ILE A N 1
ATOM 1570 C CA . ILE A 1 206 ? -7.637 -4.617 3.678 1.00 96.75 206 ILE A CA 1
ATOM 1571 C C . ILE A 1 206 ? -6.748 -3.612 2.948 1.00 96.75 206 ILE A C 1
ATOM 1573 O O . ILE A 1 206 ? -6.014 -3.985 2.029 1.00 96.75 206 ILE A O 1
ATOM 1577 N N . SER A 1 207 ? -6.864 -2.349 3.352 1.00 96.88 207 SER A N 1
ATOM 1578 C CA . SER A 1 207 ? -6.093 -1.192 2.900 1.00 96.88 207 SER A CA 1
ATOM 1579 C C . SER A 1 207 ? -5.426 -0.557 4.128 1.00 96.88 207 SER A C 1
ATOM 1581 O O . SER A 1 207 ? -5.817 0.504 4.623 1.00 96.88 207 SER A O 1
ATOM 1583 N N . GLY A 1 208 ? -4.417 -1.232 4.678 1.00 95.06 208 GLY A N 1
ATOM 1584 C CA . GLY A 1 208 ? -3.534 -0.678 5.708 1.00 95.06 208 GLY A CA 1
ATOM 1585 C C . GLY A 1 208 ? -2.347 0.058 5.082 1.00 95.06 208 GLY A C 1
ATOM 1586 O O . GLY A 1 208 ? -1.879 -0.339 4.017 1.00 95.06 208 GLY A O 1
ATOM 1587 N N . MET A 1 209 ? -1.880 1.142 5.708 1.00 92.81 209 MET A N 1
ATOM 1588 C CA . MET A 1 209 ? -0.633 1.808 5.308 1.00 92.81 209 MET A CA 1
ATOM 1589 C C . MET A 1 209 ? 0.053 2.451 6.520 1.00 92.81 209 MET A C 1
ATOM 1591 O O . MET A 1 209 ? -0.426 3.454 7.050 1.00 92.81 209 MET A O 1
ATOM 1595 N N . SER A 1 210 ? 1.176 1.897 6.969 1.00 90.44 210 SER A N 1
ATOM 1596 C CA . SER A 1 210 ? 1.897 2.379 8.149 1.00 90.44 210 SER A CA 1
ATOM 1597 C C . SER A 1 210 ? 2.392 3.809 8.040 1.00 90.44 210 SER A C 1
ATOM 1599 O O . SER A 1 210 ? 2.759 4.287 6.967 1.00 90.44 210 SER A O 1
ATOM 1601 N N . GLY A 1 211 ? 2.423 4.482 9.193 1.00 89.00 211 GLY A N 1
ATOM 1602 C CA . GLY A 1 211 ? 2.874 5.869 9.326 1.00 89.00 211 GLY A CA 1
ATOM 1603 C C . GLY A 1 211 ? 1.928 6.899 8.706 1.00 89.00 211 GLY A C 1
ATOM 1604 O O . GLY A 1 211 ? 2.291 8.065 8.585 1.00 89.00 211 GLY A O 1
ATOM 1605 N N . THR A 1 212 ? 0.731 6.486 8.285 1.00 90.56 212 THR A N 1
ATOM 1606 C CA . THR A 1 212 ? -0.183 7.350 7.546 1.00 90.56 212 THR A CA 1
ATOM 1607 C C . THR A 1 212 ? -1.157 8.128 8.431 1.00 90.56 212 THR A C 1
ATOM 1609 O O . THR A 1 212 ? -1.410 7.759 9.579 1.00 90.56 212 THR A O 1
ATOM 1612 N N . THR A 1 213 ? -1.725 9.198 7.872 1.00 95.25 213 THR A N 1
ATOM 1613 C CA . THR A 1 213 ? -2.745 10.051 8.498 1.00 95.25 213 THR A CA 1
ATOM 1614 C C . THR A 1 213 ? -4.072 9.961 7.739 1.00 95.25 213 THR A C 1
ATOM 1616 O O . THR A 1 213 ? -4.184 9.303 6.699 1.00 95.25 213 THR A O 1
ATOM 1619 N N . ILE A 1 214 ? -5.097 10.652 8.244 1.00 97.31 214 ILE A N 1
ATOM 1620 C CA . ILE A 1 214 ? -6.421 10.725 7.615 1.00 97.31 214 ILE A CA 1
ATOM 1621 C C . ILE A 1 214 ? -6.389 11.233 6.164 1.00 97.31 214 ILE A C 1
ATOM 1623 O O . ILE A 1 214 ? -7.158 10.738 5.344 1.00 97.31 214 ILE A O 1
ATOM 1627 N N . ASP A 1 215 ? -5.466 12.133 5.808 1.00 94.88 215 ASP A N 1
ATOM 1628 C CA . ASP A 1 215 ? -5.371 12.676 4.443 1.00 94.88 215 ASP A CA 1
ATOM 1629 C C . ASP A 1 215 ? -5.070 11.563 3.426 1.00 94.88 215 ASP A C 1
ATOM 1631 O O . ASP A 1 215 ? -5.732 11.426 2.401 1.00 94.88 215 ASP A O 1
ATOM 1635 N N . SER A 1 216 ? -4.137 10.675 3.767 1.00 92.38 216 SER A N 1
ATOM 1636 C CA . SER A 1 216 ? -3.802 9.520 2.932 1.00 92.38 216 SER A CA 1
ATOM 1637 C C . SER A 1 216 ? -4.891 8.445 2.914 1.00 92.38 216 SER A C 1
ATOM 1639 O O . SER A 1 216 ? -4.996 7.700 1.942 1.00 92.38 216 SER A O 1
ATOM 1641 N N . VAL A 1 217 ? -5.701 8.314 3.972 1.00 96.31 217 VAL A N 1
ATOM 1642 C CA . VAL A 1 217 ? -6.897 7.452 3.931 1.00 96.31 217 VAL A CA 1
ATOM 1643 C C . VAL A 1 217 ? -7.901 8.002 2.916 1.00 96.31 217 VAL A C 1
ATOM 1645 O O . VAL A 1 217 ? -8.377 7.240 2.079 1.00 96.31 217 VAL A O 1
ATOM 1648 N N . ILE A 1 218 ? -8.160 9.313 2.930 1.00 96.44 218 ILE A N 1
ATOM 1649 C CA . ILE A 1 218 ? -9.053 9.976 1.966 1.00 96.44 218 ILE A CA 1
ATOM 1650 C C . ILE A 1 218 ? -8.539 9.788 0.528 1.00 96.44 218 ILE A C 1
ATOM 1652 O O . ILE A 1 218 ? -9.308 9.412 -0.357 1.00 96.44 218 ILE A O 1
ATOM 1656 N N . ASP A 1 219 ? -7.240 9.979 0.285 1.00 93.31 219 ASP A N 1
ATOM 1657 C CA . ASP A 1 219 ? -6.646 9.807 -1.050 1.00 93.31 219 ASP A CA 1
ATOM 1658 C C . ASP A 1 219 ? -6.738 8.366 -1.569 1.00 93.31 219 ASP A C 1
ATOM 1660 O O . ASP A 1 219 ? -6.991 8.135 -2.760 1.00 93.31 219 ASP A O 1
ATOM 1664 N N . ARG A 1 220 ? -6.570 7.382 -0.678 1.00 94.38 220 ARG A N 1
ATOM 1665 C CA . ARG A 1 220 ? -6.761 5.968 -1.023 1.00 94.38 220 ARG A CA 1
ATOM 1666 C C . ARG A 1 220 ? -8.212 5.668 -1.334 1.00 94.38 220 ARG A C 1
ATOM 1668 O O . ARG A 1 220 ? -8.465 5.066 -2.367 1.00 94.38 220 ARG A O 1
ATOM 1675 N N . ILE A 1 221 ? -9.159 6.151 -0.531 1.00 96.06 221 ILE A N 1
ATOM 1676 C CA . ILE A 1 221 ? -10.595 5.978 -0.798 1.00 96.06 221 ILE A CA 1
ATOM 1677 C C . ILE A 1 221 ? -10.963 6.523 -2.184 1.00 96.06 221 ILE A C 1
ATOM 1679 O O . ILE A 1 221 ? -11.603 5.822 -2.968 1.00 96.06 221 ILE A O 1
ATOM 1683 N N . LYS A 1 222 ? -10.489 7.724 -2.540 1.00 94.00 222 LYS A N 1
ATOM 1684 C CA . LYS A 1 222 ? -10.730 8.328 -3.863 1.00 94.00 222 LYS A CA 1
ATOM 1685 C C . LYS A 1 222 ? -10.254 7.457 -5.023 1.00 94.00 222 LYS A C 1
ATOM 1687 O O . LYS A 1 222 ? -10.879 7.470 -6.083 1.00 94.00 222 LYS A O 1
ATOM 1692 N N . SER A 1 223 ? -9.156 6.729 -4.837 1.00 92.25 223 SER A N 1
ATOM 1693 C CA . SER A 1 223 ? -8.578 5.848 -5.859 1.00 92.25 223 SER A CA 1
ATOM 1694 C C . SER A 1 223 ? -9.211 4.450 -5.839 1.00 92.25 223 SER A C 1
ATOM 1696 O O . SER A 1 223 ? -9.496 3.871 -6.886 1.00 92.25 223 SER A O 1
ATOM 1698 N N . GLU A 1 224 ? -9.471 3.911 -4.649 1.00 94.56 224 GLU A N 1
ATOM 1699 C CA . GLU A 1 224 ? -9.981 2.559 -4.401 1.00 94.56 224 GLU A CA 1
ATOM 1700 C C . GLU A 1 224 ? -11.506 2.457 -4.563 1.00 94.56 224 GLU A C 1
ATOM 1702 O O . GLU A 1 224 ? -12.031 1.350 -4.676 1.00 94.56 224 GLU A O 1
ATOM 1707 N N . LYS A 1 225 ? -12.232 3.578 -4.695 1.00 93.00 225 LYS A N 1
ATOM 1708 C CA . LYS A 1 225 ? -13.681 3.583 -4.975 1.00 93.00 225 LYS A CA 1
ATOM 1709 C C . LYS A 1 225 ? -14.092 2.875 -6.261 1.00 93.00 225 LYS A C 1
ATOM 1711 O O . LYS A 1 225 ? -15.235 2.443 -6.378 1.00 93.00 225 LYS A O 1
ATOM 1716 N N . ALA A 1 226 ? -13.160 2.698 -7.199 1.00 91.88 226 ALA A N 1
ATOM 1717 C CA . ALA A 1 226 ? -13.360 1.877 -8.394 1.00 91.88 226 ALA A CA 1
ATOM 1718 C C . ALA A 1 226 ? -13.667 0.398 -8.072 1.00 91.88 226 ALA A C 1
ATOM 1720 O O . ALA A 1 226 ? -14.117 -0.343 -8.941 1.00 91.88 226 ALA A O 1
ATOM 1721 N N . LEU A 1 227 ? -13.437 -0.039 -6.828 1.00 93.12 227 LEU A N 1
ATOM 1722 C CA . LEU A 1 227 ? -13.802 -1.366 -6.327 1.00 93.12 227 LEU A CA 1
ATOM 1723 C C . LEU A 1 227 ? -15.269 -1.459 -5.881 1.00 93.12 227 LEU A C 1
ATOM 1725 O O . LEU A 1 227 ? -15.713 -2.544 -5.516 1.00 93.12 227 LEU A O 1
ATOM 1729 N N . HIS A 1 228 ? -16.009 -0.343 -5.902 1.00 93.31 228 HIS A N 1
ATOM 1730 C CA . HIS A 1 228 ? -17.423 -0.251 -5.529 1.00 93.31 228 HIS A CA 1
ATOM 1731 C C . HIS A 1 228 ? -17.742 -0.901 -4.166 1.00 93.31 228 HIS A C 1
ATOM 1733 O O . HIS A 1 228 ? -18.552 -1.830 -4.100 1.00 93.31 228 HIS A O 1
ATOM 1739 N N . PRO A 1 229 ? -17.089 -0.471 -3.067 1.00 95.44 229 PRO A N 1
ATOM 1740 C CA . PRO A 1 229 ? -17.355 -1.034 -1.746 1.00 95.44 229 PRO A CA 1
ATOM 1741 C C . PRO A 1 229 ? -18.815 -0.835 -1.323 1.00 95.44 229 PRO A C 1
ATOM 1743 O O . PRO A 1 229 ? -19.445 0.151 -1.682 1.00 95.44 229 PRO A O 1
ATOM 1746 N N . LYS A 1 230 ? -19.355 -1.754 -0.515 1.00 94.94 230 LYS A N 1
ATOM 1747 C CA . LYS A 1 230 ? -20.660 -1.549 0.157 1.00 94.94 230 LYS A CA 1
ATOM 1748 C C . LYS A 1 230 ? -20.520 -0.944 1.546 1.00 94.94 230 LYS A C 1
ATOM 1750 O O . LYS A 1 230 ? -21.430 -0.286 2.043 1.00 94.94 230 LYS A O 1
ATOM 1755 N N . LEU A 1 231 ? -19.398 -1.243 2.191 1.00 96.25 231 LEU A N 1
ATOM 1756 C CA . LEU A 1 231 ? -19.103 -0.886 3.565 1.00 96.25 231 LEU A CA 1
ATOM 1757 C C . LEU A 1 231 ? -17.623 -0.548 3.657 1.00 96.25 231 LEU A C 1
ATOM 1759 O O . LEU A 1 231 ? -16.767 -1.320 3.220 1.00 96.25 231 LEU A O 1
ATOM 1763 N N . ILE A 1 232 ? -17.349 0.594 4.261 1.00 98.19 232 ILE A N 1
ATOM 1764 C CA . ILE A 1 232 ? -16.018 1.075 4.565 1.00 98.19 232 ILE A CA 1
ATOM 1765 C C . ILE A 1 232 ? -15.880 1.134 6.083 1.00 98.19 232 ILE A C 1
ATOM 1767 O O . ILE A 1 232 ? -16.727 1.694 6.779 1.00 98.19 232 ILE A O 1
ATOM 1771 N N . ILE A 1 233 ? -14.811 0.532 6.590 1.00 98.44 233 ILE A N 1
ATOM 1772 C CA . ILE A 1 233 ? -14.453 0.536 8.007 1.00 98.44 233 ILE A CA 1
ATOM 1773 C C . ILE A 1 233 ? -13.139 1.293 8.125 1.00 98.44 233 ILE A C 1
ATOM 1775 O O . ILE A 1 233 ? -12.184 0.941 7.439 1.00 98.44 233 ILE A O 1
ATOM 1779 N N . VAL A 1 234 ? -13.077 2.326 8.959 1.00 98.75 234 VAL A N 1
ATOM 1780 C CA . VAL A 1 234 ? -11.884 3.169 9.089 1.00 98.75 234 VAL A CA 1
ATOM 1781 C C . VAL A 1 234 ? -11.417 3.210 10.534 1.00 98.75 234 VAL A C 1
ATOM 1783 O O . VAL A 1 234 ? -12.186 3.570 11.420 1.00 98.75 234 VAL A O 1
ATOM 1786 N N . THR A 1 235 ? -10.137 2.919 10.757 1.00 98.44 235 THR A N 1
ATOM 1787 C CA . THR A 1 235 ? -9.439 3.194 12.021 1.00 98.44 235 THR A CA 1
ATOM 1788 C C . THR A 1 235 ? -8.249 4.101 11.723 1.00 98.44 235 THR A C 1
ATOM 1790 O O . THR A 1 235 ? -7.256 3.646 11.154 1.00 98.44 235 THR A O 1
ATOM 1793 N N . ILE A 1 236 ? -8.349 5.393 12.061 1.00 97.94 236 ILE A N 1
ATOM 1794 C CA . ILE A 1 236 ? -7.294 6.372 11.762 1.00 97.94 236 ILE A CA 1
ATOM 1795 C C . ILE A 1 236 ? -7.217 7.495 12.801 1.00 97.94 236 ILE A C 1
ATOM 1797 O O . ILE A 1 236 ? -8.232 8.046 13.226 1.00 97.94 236 ILE A O 1
ATOM 1801 N N . GLY A 1 237 ? -5.990 7.858 13.174 1.00 96.75 237 GLY A N 1
ATOM 1802 C CA . GLY A 1 237 ? -5.705 8.953 14.108 1.00 96.75 237 GLY A CA 1
ATOM 1803 C C . GLY A 1 237 ? -4.528 8.688 15.045 1.00 96.75 237 GLY A C 1
ATOM 1804 O O . GLY A 1 237 ? -4.070 9.611 15.715 1.00 96.75 237 GLY A O 1
ATOM 1805 N N . THR A 1 238 ? -3.987 7.464 15.064 1.00 95.81 238 THR A N 1
ATOM 1806 C CA . THR A 1 238 ? -2.840 7.071 15.904 1.00 95.81 238 THR A CA 1
ATOM 1807 C C . THR A 1 238 ? -1.628 7.977 15.678 1.00 95.81 238 THR A C 1
ATOM 1809 O O . THR A 1 238 ? -1.004 8.435 16.641 1.00 95.81 238 THR A O 1
ATOM 1812 N N . ASN A 1 239 ? -1.361 8.293 14.404 1.00 94.25 239 ASN A N 1
ATOM 1813 C CA . ASN A 1 239 ? -0.272 9.162 13.942 1.00 94.25 239 ASN A CA 1
ATOM 1814 C C . ASN A 1 239 ? -0.636 10.662 13.952 1.00 94.25 239 ASN A C 1
ATOM 1816 O O . ASN A 1 239 ? 0.122 11.488 13.446 1.00 94.25 239 ASN A O 1
ATOM 1820 N N . GLY A 1 240 ? -1.799 11.028 14.500 1.00 92.62 240 GLY A N 1
ATOM 1821 C CA . GLY A 1 240 ? -2.316 12.393 14.483 1.00 92.62 240 GLY A CA 1
ATOM 1822 C C . GLY A 1 240 ? -2.834 12.837 13.110 1.00 92.62 240 GLY A C 1
ATOM 1823 O O . GLY A 1 240 ? -3.199 12.030 12.255 1.00 92.62 240 GLY A O 1
ATOM 1824 N N . GLY A 1 241 ? -2.904 14.156 12.915 1.00 93.88 241 GLY A N 1
ATOM 1825 C CA . GLY A 1 241 ? -3.369 14.775 11.670 1.00 93.88 241 GLY A CA 1
ATOM 1826 C C . GLY A 1 241 ? -4.888 14.888 11.526 1.00 93.88 241 GLY A C 1
ATOM 1827 O O . GLY A 1 241 ? -5.329 15.535 10.576 1.00 93.88 241 GLY A O 1
ATOM 1828 N N . ASN A 1 242 ? -5.671 14.313 12.446 1.00 96.56 242 ASN A N 1
ATOM 1829 C CA . ASN A 1 242 ? -7.124 14.469 12.493 1.00 96.56 242 ASN A CA 1
ATOM 1830 C C . ASN A 1 242 ? -7.508 15.906 12.879 1.00 96.56 242 ASN A C 1
ATOM 1832 O O . ASN A 1 242 ? -6.885 16.531 13.735 1.00 96.56 242 ASN A O 1
ATOM 1836 N N . SER A 1 243 ? -8.572 16.398 12.254 1.00 97.94 243 SER A N 1
ATOM 1837 C CA . SER A 1 243 ? -9.281 17.619 12.627 1.00 97.94 243 SER A CA 1
ATOM 1838 C C . SER A 1 243 ? -10.776 17.424 12.334 1.00 97.94 243 SER A C 1
ATOM 1840 O O . SER A 1 243 ? -11.117 16.527 11.549 1.00 97.94 243 SER A O 1
ATOM 1842 N N . PRO A 1 244 ? -11.676 18.241 12.909 1.00 97.94 244 PRO A N 1
ATOM 1843 C CA . PRO A 1 244 ? -13.103 18.204 12.578 1.00 97.94 244 PRO A CA 1
ATOM 1844 C C . PRO A 1 244 ? -13.372 18.289 11.068 1.00 97.94 244 PRO A C 1
ATOM 1846 O O . PRO A 1 244 ? -14.180 17.533 10.524 1.00 97.94 244 PRO A O 1
ATOM 1849 N N . GLU A 1 245 ? -12.631 19.148 10.364 1.00 98.12 245 GLU A N 1
ATOM 1850 C CA . GLU A 1 245 ? -12.760 19.361 8.918 1.00 98.12 245 GLU A CA 1
ATOM 1851 C C . GLU A 1 245 ? -12.353 18.113 8.135 1.00 98.12 245 GLU A C 1
ATOM 1853 O O . GLU A 1 245 ? -13.030 17.729 7.183 1.00 98.12 245 GLU A O 1
ATOM 1858 N N . LYS A 1 246 ? -11.272 17.444 8.547 1.00 98.31 246 LYS A N 1
ATOM 1859 C CA . LYS A 1 246 ? -10.785 16.234 7.875 1.00 98.31 246 LYS A CA 1
ATOM 1860 C C . LYS A 1 246 ? -11.666 15.019 8.145 1.00 98.31 246 LYS A C 1
ATOM 1862 O O . LYS A 1 246 ? -11.872 14.217 7.240 1.00 98.31 246 LYS A O 1
ATOM 1867 N N . ILE A 1 247 ? -12.220 14.895 9.353 1.00 98.38 247 ILE A N 1
ATOM 1868 C CA . ILE A 1 247 ? -13.221 13.860 9.653 1.00 98.38 247 ILE A CA 1
ATOM 1869 C C . ILE A 1 247 ? -14.469 14.099 8.800 1.00 98.38 247 ILE A C 1
ATOM 1871 O O . ILE A 1 247 ? -14.953 13.168 8.162 1.00 98.38 247 ILE A O 1
ATOM 1875 N N . SER A 1 248 ? -14.933 15.348 8.707 1.00 96.94 248 SER A N 1
ATOM 1876 C CA . SER A 1 248 ? -16.059 15.711 7.840 1.00 96.94 248 SER A CA 1
ATOM 1877 C C . SER A 1 248 ? -15.766 15.403 6.367 1.00 96.94 248 SER A C 1
ATOM 1879 O O . SER A 1 248 ? -16.612 14.842 5.679 1.00 96.94 248 SER A O 1
ATOM 1881 N N . ALA A 1 249 ? -14.554 15.695 5.884 1.00 97.88 249 ALA A N 1
ATOM 1882 C CA . ALA A 1 249 ? -14.139 15.372 4.519 1.00 97.88 249 ALA A CA 1
ATOM 1883 C C . ALA A 1 249 ? -14.119 13.857 4.249 1.00 97.88 249 ALA A C 1
ATOM 1885 O O . ALA A 1 249 ? -14.580 13.421 3.197 1.00 97.88 249 ALA A O 1
ATOM 1886 N N . LEU A 1 250 ? -13.631 13.054 5.203 1.00 98.19 250 LEU A N 1
ATOM 1887 C CA . LEU A 1 250 ? -13.668 11.593 5.124 1.00 98.19 250 LEU A CA 1
ATOM 1888 C C . LEU A 1 250 ? -15.107 11.069 5.058 1.00 98.19 250 LEU A C 1
ATOM 1890 O O . LEU A 1 250 ? -15.412 10.232 4.211 1.00 98.19 250 LEU A O 1
ATOM 1894 N N . VAL A 1 251 ? -15.982 11.558 5.943 1.00 97.19 251 VAL A N 1
ATOM 1895 C CA . VAL A 1 251 ? -17.397 11.165 5.971 1.00 97.19 251 VAL A CA 1
ATOM 1896 C C . VAL A 1 251 ? -18.061 11.507 4.639 1.00 97.19 251 VAL A C 1
ATOM 1898 O O . VAL A 1 251 ? -18.662 10.621 4.037 1.00 97.19 251 VAL A O 1
ATOM 1901 N N . ASN A 1 252 ? -17.883 12.738 4.149 1.00 95.75 252 ASN A N 1
ATOM 1902 C CA . ASN A 1 252 ? -18.479 13.205 2.897 1.00 95.75 252 ASN A CA 1
ATOM 1903 C C . ASN A 1 252 ? -18.021 12.375 1.690 1.00 95.75 252 ASN A C 1
ATOM 1905 O O . ASN A 1 252 ? -18.861 11.919 0.919 1.00 95.75 252 ASN A O 1
ATOM 1909 N N . GLU A 1 253 ? -16.715 12.099 1.558 1.00 96.62 253 GLU A N 1
ATOM 1910 C CA . GLU A 1 253 ? -16.206 11.258 0.462 1.00 96.62 253 GLU A CA 1
ATOM 1911 C C . GLU A 1 253 ? -16.873 9.874 0.473 1.00 96.62 253 GLU A C 1
ATOM 1913 O O . GLU A 1 253 ? -17.195 9.332 -0.580 1.00 96.62 253 GLU A O 1
ATOM 1918 N N . ILE A 1 254 ? -17.129 9.300 1.653 1.00 96.19 254 ILE A N 1
ATOM 1919 C CA . ILE A 1 254 ? -17.743 7.972 1.775 1.00 96.19 254 ILE A CA 1
ATOM 1920 C C . ILE A 1 254 ? -19.247 7.998 1.512 1.00 96.19 254 ILE A C 1
ATOM 1922 O O . ILE A 1 254 ? -19.767 7.109 0.827 1.00 96.19 254 ILE A O 1
ATOM 1926 N N . THR A 1 255 ? -19.950 9.017 2.002 1.00 91.94 255 THR A N 1
ATOM 1927 C CA . THR A 1 255 ? -21.386 9.169 1.750 1.00 91.94 255 THR A CA 1
ATOM 1928 C C . THR A 1 255 ? -21.682 9.465 0.284 1.00 91.94 255 THR A C 1
ATOM 1930 O O . THR A 1 255 ? -22.645 8.915 -0.250 1.00 91.94 255 THR A O 1
ATOM 1933 N N . ASP A 1 256 ? -20.830 10.235 -0.398 1.00 93.94 256 ASP A N 1
ATOM 1934 C CA . ASP A 1 256 ? -20.975 10.557 -1.827 1.00 93.94 256 ASP A CA 1
ATOM 1935 C C . ASP A 1 256 ? -20.831 9.316 -2.724 1.00 93.94 256 ASP A C 1
ATOM 1937 O O . ASP A 1 256 ? -21.372 9.263 -3.829 1.00 93.94 256 ASP A O 1
ATOM 1941 N N . MET A 1 257 ? -20.154 8.273 -2.234 1.00 93.19 257 MET A N 1
ATOM 1942 C CA . MET A 1 257 ? -20.077 6.965 -2.892 1.00 93.19 257 MET A CA 1
ATOM 1943 C C . MET A 1 257 ? -21.279 6.053 -2.598 1.00 93.19 257 MET A C 1
ATOM 1945 O O . MET A 1 257 ? -21.290 4.909 -3.055 1.00 93.19 257 MET A O 1
ATOM 1949 N N . ASN A 1 258 ? -22.268 6.509 -1.822 1.00 90.69 258 ASN A N 1
ATOM 1950 C CA . ASN A 1 258 ? -23.392 5.700 -1.335 1.00 90.69 258 ASN A CA 1
ATOM 1951 C C . ASN A 1 258 ? -22.938 4.432 -0.575 1.00 90.69 258 ASN A C 1
ATOM 1953 O O . ASN A 1 258 ? -23.538 3.360 -0.684 1.00 90.69 258 ASN A O 1
ATOM 1957 N N . CYS A 1 259 ? -21.839 4.549 0.174 1.00 94.44 259 CYS A N 1
ATOM 1958 C CA . CYS A 1 259 ? -21.254 3.470 0.965 1.00 94.44 259 CYS A CA 1
ATOM 1959 C C . CYS A 1 259 ? -21.629 3.614 2.444 1.00 94.44 259 CYS A C 1
ATOM 1961 O O . CYS A 1 259 ? -21.696 4.720 2.979 1.00 94.44 259 CYS A O 1
ATOM 1963 N N . GLN A 1 260 ? -21.810 2.492 3.142 1.00 96.12 260 GLN A N 1
ATOM 1964 C CA . GLN A 1 260 ? -21.906 2.520 4.602 1.00 96.12 260 GLN A CA 1
ATOM 1965 C C . GLN A 1 260 ? -20.530 2.818 5.211 1.00 96.12 260 GLN A C 1
ATOM 1967 O O . GLN A 1 260 ? -19.520 2.306 4.732 1.00 96.12 260 GLN A O 1
ATOM 1972 N N . LEU A 1 261 ? -20.498 3.601 6.291 1.00 98.12 261 LEU A N 1
ATOM 1973 C CA . LEU A 1 261 ? -19.289 3.900 7.058 1.00 98.12 261 LEU A CA 1
ATOM 1974 C C . LEU A 1 261 ? -19.398 3.334 8.477 1.00 98.12 261 LEU A C 1
ATOM 1976 O O . LEU A 1 261 ? -20.423 3.492 9.141 1.00 98.12 261 LEU A O 1
ATOM 1980 N N . ILE A 1 262 ? -18.315 2.722 8.946 1.00 98.38 262 ILE A N 1
ATOM 1981 C CA . ILE A 1 262 ? -18.001 2.546 10.364 1.00 98.38 262 ILE A CA 1
ATOM 1982 C C . ILE A 1 262 ? -16.676 3.271 10.619 1.00 98.38 262 ILE A C 1
ATOM 1984 O O . ILE A 1 262 ? -15.644 2.882 10.072 1.00 98.38 262 ILE A O 1
ATOM 1988 N N . LEU A 1 263 ? -16.698 4.332 11.425 1.00 98.56 263 LEU A N 1
ATOM 1989 C CA . LEU A 1 263 ? -15.498 5.081 11.804 1.00 98.56 263 LEU A CA 1
ATOM 1990 C C . LEU A 1 263 ? -15.161 4.755 13.257 1.00 98.56 263 LEU A C 1
ATOM 1992 O O . LEU A 1 263 ? -15.890 5.136 14.171 1.00 98.56 263 LEU A O 1
ATOM 1996 N N . ASN A 1 264 ? -14.086 4.003 13.454 1.00 98.56 264 ASN A N 1
ATOM 1997 C CA . ASN A 1 264 ? -13.711 3.420 14.735 1.00 98.56 264 ASN A CA 1
ATOM 1998 C C . ASN A 1 264 ? -12.976 4.411 15.625 1.00 98.56 264 ASN A C 1
ATOM 2000 O O . ASN A 1 264 ? -12.267 5.301 15.152 1.00 98.56 264 ASN A O 1
ATOM 2004 N N . HIS A 1 265 ? -13.080 4.170 16.924 1.00 98.56 265 HIS A N 1
ATOM 2005 C CA . HIS A 1 265 ? -12.142 4.725 17.884 1.00 98.56 265 HIS A CA 1
ATOM 2006 C C . HIS A 1 265 ? -10.762 4.109 17.659 1.00 98.56 265 HIS A C 1
ATOM 2008 O O . HIS A 1 265 ? -10.649 2.913 17.370 1.00 98.56 265 HIS A O 1
ATOM 2014 N N . ILE A 1 266 ? -9.705 4.904 17.812 1.00 98.38 266 ILE A N 1
ATOM 2015 C CA . ILE A 1 266 ? -8.344 4.367 17.802 1.00 98.38 266 ILE A CA 1
ATOM 2016 C C . ILE A 1 266 ? -8.052 3.640 19.125 1.00 98.38 266 ILE A C 1
ATOM 2018 O O . ILE A 1 266 ? -8.642 3.999 20.151 1.00 98.38 266 ILE A O 1
ATOM 2022 N N . PRO A 1 267 ? -7.150 2.639 19.128 1.00 98.38 267 PRO A N 1
ATOM 2023 C CA . PRO A 1 267 ? -6.704 1.975 20.350 1.00 98.38 267 PRO A CA 1
ATOM 2024 C C . PRO A 1 267 ? -6.144 2.936 21.402 1.00 98.38 267 PRO A C 1
ATOM 2026 O O . PRO A 1 267 ? -5.706 4.049 21.098 1.00 98.38 267 PRO A O 1
ATOM 2029 N N . ALA A 1 268 ? -6.139 2.477 22.650 1.00 98.06 268 ALA A N 1
ATOM 2030 C CA . ALA A 1 268 ? -5.586 3.212 23.770 1.00 98.06 268 ALA A CA 1
ATOM 2031 C C . ALA A 1 268 ? -4.086 3.471 23.580 1.00 98.06 268 ALA A C 1
ATOM 2033 O O . ALA A 1 268 ? -3.353 2.606 23.108 1.00 98.06 268 ALA A O 1
ATOM 2034 N N . LYS A 1 269 ? -3.636 4.658 23.985 1.00 94.88 269 LYS A N 1
ATOM 2035 C CA . LYS A 1 269 ? -2.239 5.098 23.924 1.00 94.88 269 LYS A CA 1
ATOM 2036 C C . LYS A 1 269 ? -1.646 5.242 25.331 1.00 94.88 269 LYS A C 1
ATOM 2038 O O . LYS A 1 269 ? -2.395 5.445 26.297 1.00 94.88 269 LYS A O 1
ATOM 2043 N N . PRO A 1 270 ? -0.310 5.184 25.487 1.00 90.94 270 PRO A N 1
ATOM 2044 C CA . PRO A 1 270 ? 0.324 5.254 26.801 1.00 90.94 270 PRO A CA 1
ATOM 2045 C C . PRO A 1 270 ? 0.229 6.656 27.402 1.00 90.94 270 PRO A C 1
ATOM 2047 O O . PRO A 1 270 ? 0.169 6.799 28.619 1.00 90.94 270 PRO A O 1
ATOM 2050 N N . ASP A 1 271 ? 0.196 7.674 26.544 1.00 90.69 271 ASP A N 1
ATOM 2051 C CA . ASP A 1 271 ? 0.092 9.090 26.892 1.00 90.69 271 ASP A CA 1
ATOM 2052 C C . ASP A 1 271 ? -1.360 9.571 27.073 1.00 90.69 271 ASP A C 1
ATOM 2054 O O . ASP A 1 271 ? -1.584 10.737 27.385 1.00 90.69 271 ASP A O 1
ATOM 2058 N N . GLY A 1 272 ? -2.355 8.699 26.864 1.00 92.88 272 GLY A N 1
ATOM 2059 C CA . GLY A 1 272 ? -3.770 9.076 26.887 1.00 92.88 272 GLY A CA 1
ATOM 2060 C C . GLY A 1 272 ? -4.231 9.884 25.668 1.00 92.88 272 GLY A C 1
ATOM 2061 O O . GLY A 1 272 ? -5.390 10.294 25.614 1.00 92.88 272 GLY A O 1
ATOM 2062 N N . GLY A 1 273 ? -3.366 10.101 24.670 1.00 93.88 273 GLY A N 1
ATOM 2063 C CA . GLY A 1 273 ? -3.663 10.925 23.496 1.00 93.88 273 GLY A CA 1
ATOM 2064 C C . GLY A 1 273 ? -4.792 10.382 22.616 1.00 93.88 273 GLY A C 1
ATOM 2065 O O . GLY A 1 273 ? -5.334 11.116 21.796 1.00 93.88 273 GLY A O 1
ATOM 2066 N N . HIS A 1 274 ? -5.186 9.117 22.793 1.00 97.12 274 HIS A N 1
ATOM 2067 C CA . HIS A 1 274 ? -6.362 8.545 22.136 1.00 97.12 274 HIS A CA 1
ATOM 2068 C C . HIS A 1 274 ? -7.667 9.197 22.586 1.00 97.12 274 HIS A C 1
ATOM 2070 O O . HIS A 1 274 ? -8.584 9.271 21.780 1.00 97.12 274 HIS A O 1
ATOM 2076 N N . ILE A 1 275 ? -7.755 9.691 23.828 1.00 97.69 275 ILE A N 1
ATOM 2077 C CA . ILE A 1 275 ? -8.998 10.246 24.386 1.00 97.69 275 ILE A CA 1
ATOM 2078 C C . ILE A 1 275 ? -9.460 11.445 23.554 1.00 97.69 275 ILE A C 1
ATOM 2080 O O . ILE A 1 275 ? -10.567 11.434 23.033 1.00 97.69 275 ILE A O 1
ATOM 2084 N N . SER A 1 276 ? -8.593 12.438 23.342 1.00 97.19 276 SER A N 1
ATOM 2085 C CA . SER A 1 276 ? -8.958 13.641 22.584 1.00 97.19 276 SER A CA 1
ATOM 2086 C C . SER A 1 276 ? -9.226 13.358 21.103 1.00 97.19 276 SER A C 1
ATOM 2088 O O . SER A 1 276 ? -10.107 13.978 20.507 1.00 97.19 276 SER A O 1
ATOM 2090 N N . VAL A 1 277 ? -8.498 12.410 20.502 1.00 97.56 277 VAL A N 1
ATOM 2091 C CA . VAL A 1 277 ? -8.739 11.970 19.119 1.00 97.56 277 VAL A CA 1
ATOM 2092 C C . VAL A 1 277 ? -10.103 11.291 19.000 1.00 97.56 277 VAL A C 1
ATOM 2094 O O . VAL A 1 277 ? -10.861 11.591 18.079 1.00 97.56 277 VAL A O 1
ATOM 2097 N N . ASN A 1 278 ? -10.432 10.409 19.939 1.00 98.25 278 ASN A N 1
ATOM 2098 C CA . ASN A 1 278 ? -11.692 9.679 19.952 1.00 98.25 278 ASN A CA 1
ATOM 2099 C C . ASN A 1 278 ? -12.884 10.587 20.269 1.00 98.25 278 ASN A C 1
ATOM 2101 O O . ASN A 1 278 ? -13.888 10.508 19.568 1.00 98.25 278 ASN A O 1
ATOM 2105 N N . ASP A 1 279 ? -12.748 11.520 21.214 1.00 97.62 279 ASP A N 1
ATOM 2106 C CA . ASP A 1 279 ? -13.761 12.548 21.483 1.00 97.62 279 ASP A CA 1
ATOM 2107 C C . ASP A 1 279 ? -14.045 13.375 20.217 1.00 97.62 279 ASP A C 1
ATOM 2109 O O . ASP A 1 279 ? -15.197 13.668 19.893 1.00 97.62 279 ASP A O 1
ATOM 2113 N N . MET A 1 280 ? -13.001 13.724 19.455 1.00 97.50 280 MET A N 1
ATOM 2114 C CA . MET A 1 280 ? -13.149 14.434 18.182 1.00 97.50 280 MET A CA 1
ATOM 2115 C C . MET A 1 280 ? -13.883 13.586 17.134 1.00 97.50 280 MET A C 1
ATOM 2117 O O . MET A 1 280 ? -14.732 14.118 16.412 1.00 97.50 280 MET A O 1
ATOM 2121 N N . ILE A 1 281 ? -13.594 12.284 17.054 1.00 97.75 281 ILE A N 1
ATOM 2122 C CA . ILE A 1 281 ? -14.321 11.346 16.187 1.00 97.75 281 ILE A CA 1
ATOM 2123 C C . ILE A 1 281 ? -15.795 11.284 16.598 1.00 97.75 281 ILE A C 1
ATOM 2125 O O . ILE A 1 281 ? -16.656 11.520 15.754 1.00 97.75 281 ILE A O 1
ATOM 2129 N N . GLU A 1 282 ? -16.106 11.065 17.877 1.00 96.38 282 GLU A N 1
ATOM 2130 C CA . GLU A 1 282 ? -17.487 10.999 18.375 1.00 96.38 282 GLU A CA 1
ATOM 2131 C C . GLU A 1 282 ? -18.259 12.303 18.137 1.00 96.38 282 GLU A C 1
ATOM 2133 O O . GLU A 1 282 ? -19.458 12.284 17.852 1.00 96.38 282 GLU A O 1
ATOM 2138 N N . GLN A 1 283 ? -17.608 13.462 18.257 1.00 96.94 283 GLN A N 1
ATOM 2139 C CA . GLN A 1 283 ? -18.245 14.759 18.021 1.00 96.94 283 GLN A CA 1
ATOM 2140 C C . GLN A 1 283 ? -18.635 14.960 16.552 1.00 96.94 283 GLN A C 1
ATOM 2142 O O . GLN A 1 283 ? -19.703 15.514 16.294 1.00 96.94 283 GLN A O 1
ATOM 2147 N N . ASN A 1 284 ? -17.816 14.470 15.617 1.00 96.81 284 ASN A N 1
ATOM 2148 C CA . ASN A 1 284 ? -17.977 14.697 14.176 1.00 96.81 284 ASN A CA 1
ATOM 2149 C C . ASN A 1 284 ? -18.593 13.504 13.421 1.00 96.81 284 ASN A C 1
ATOM 2151 O O . ASN A 1 284 ? -18.957 13.636 12.255 1.00 96.81 284 ASN A O 1
ATOM 2155 N N . TRP A 1 285 ? -18.757 12.351 14.073 1.00 96.12 285 TRP A N 1
ATOM 2156 C CA . TRP A 1 285 ? -19.391 11.161 13.513 1.00 96.12 285 TRP A CA 1
ATOM 2157 C C . TRP A 1 285 ? -20.344 10.518 14.523 1.00 96.12 285 TRP A C 1
ATOM 2159 O O . TRP A 1 285 ? -19.939 10.061 15.588 1.00 96.12 285 TRP A O 1
ATOM 2169 N N . LYS A 1 286 ? -21.633 10.463 14.168 1.00 94.19 286 LYS A N 1
ATOM 2170 C CA . LYS A 1 286 ? -22.706 9.889 15.006 1.00 94.19 286 LYS A CA 1
ATOM 2171 C C . LYS A 1 286 ? -23.183 8.509 14.546 1.00 94.19 286 LYS A C 1
ATOM 2173 O O . LYS A 1 286 ? -24.166 7.998 15.076 1.00 94.19 286 LYS A O 1
ATOM 2178 N N . GLY A 1 287 ? -22.544 7.937 13.527 1.00 95.00 287 GLY A N 1
ATOM 2179 C CA . GLY A 1 287 ? -22.867 6.595 13.052 1.00 95.00 287 GLY A CA 1
ATOM 2180 C C . GLY A 1 287 ? -22.142 5.505 13.843 1.00 95.00 287 GLY A C 1
ATOM 2181 O O . GLY A 1 287 ? -21.652 5.725 14.947 1.00 95.00 287 GLY A O 1
ATOM 2182 N N . ARG A 1 288 ? -22.075 4.301 13.267 1.00 96.75 288 ARG A N 1
ATOM 2183 C CA . ARG A 1 288 ? -21.467 3.135 13.925 1.00 96.75 288 ARG A CA 1
ATOM 2184 C C . ARG A 1 288 ? -19.960 3.312 14.114 1.00 96.75 288 ARG A C 1
ATOM 2186 O O . ARG A 1 288 ? -19.285 3.885 13.255 1.00 96.75 288 ARG A O 1
ATOM 2193 N N . SER A 1 289 ? -19.447 2.778 15.215 1.00 97.31 289 SER A N 1
ATOM 2194 C CA . SER A 1 289 ? -18.038 2.836 15.597 1.00 97.31 289 SER A CA 1
ATOM 2195 C C . SER A 1 289 ? -17.700 1.640 16.477 1.00 97.31 289 SER A C 1
ATOM 2197 O O . SER A 1 289 ? -18.454 1.353 17.403 1.00 97.31 289 SER A O 1
ATOM 2199 N N . PHE A 1 290 ? -16.568 0.982 16.227 1.00 98.12 290 PHE A N 1
ATOM 2200 C CA . PHE A 1 290 ? -16.013 0.018 17.175 1.00 98.12 290 PHE A CA 1
ATOM 2201 C C . PHE A 1 290 ? -15.100 0.726 18.178 1.00 98.12 290 PHE A C 1
ATOM 2203 O O . PHE A 1 290 ? -14.258 1.557 17.812 1.00 98.12 290 PHE A O 1
ATOM 2210 N N . ARG A 1 291 ? -15.252 0.380 19.456 1.00 97.94 291 ARG A N 1
ATOM 2211 C CA . ARG A 1 291 ? -14.532 0.970 20.590 1.00 97.94 291 ARG A CA 1
ATOM 2212 C C . ARG A 1 291 ? -13.227 0.238 20.877 1.00 97.94 291 ARG A C 1
ATOM 2214 O O . ARG A 1 291 ? -13.066 -0.428 21.904 1.00 97.94 291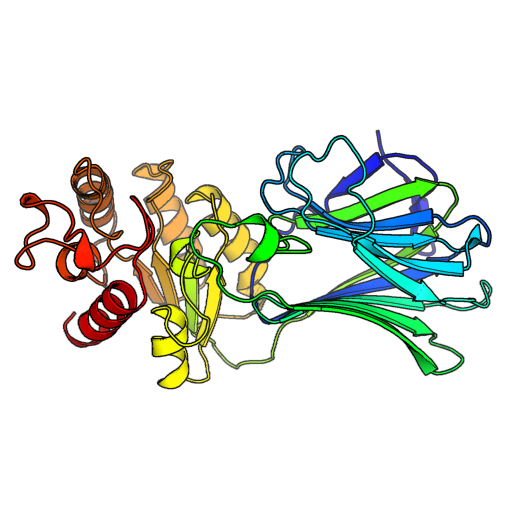 ARG A O 1
ATOM 2221 N N . PHE A 1 292 ? -12.276 0.338 19.948 1.00 98.69 292 PHE A N 1
ATOM 2222 C CA . PHE A 1 292 ? -10.960 -0.287 20.120 1.00 98.69 292 PHE A CA 1
ATOM 2223 C C . PHE A 1 292 ? -10.149 0.314 21.271 1.00 98.69 292 PHE A C 1
ATOM 2225 O O . PHE A 1 292 ? -9.299 -0.378 21.830 1.00 98.69 292 PHE A O 1
ATOM 2232 N N . ASP A 1 293 ? -10.441 1.549 21.676 1.00 98.50 293 ASP A N 1
ATOM 2233 C CA . ASP A 1 293 ? -9.940 2.133 22.919 1.00 98.50 293 ASP A CA 1
ATOM 2234 C C . ASP A 1 293 ? -10.348 1.301 24.137 1.00 98.50 293 ASP A C 1
ATOM 2236 O O . ASP A 1 293 ? -9.489 0.891 24.911 1.00 98.50 293 ASP A O 1
ATOM 2240 N N . LEU A 1 294 ? -11.634 0.956 24.260 1.00 98.25 294 LEU A N 1
ATOM 2241 C CA . LEU A 1 294 ? -12.120 0.107 25.348 1.00 98.25 294 LEU A CA 1
ATOM 2242 C C . LEU A 1 294 ? -11.462 -1.273 25.315 1.00 98.25 294 LEU A C 1
ATOM 2244 O O . LEU A 1 294 ? -11.026 -1.758 26.355 1.00 98.25 294 LEU A O 1
ATOM 2248 N N . ALA A 1 295 ? -11.342 -1.872 24.128 1.00 98.31 295 ALA A N 1
ATOM 2249 C CA . ALA A 1 295 ? -10.741 -3.196 23.950 1.00 98.31 295 ALA A CA 1
ATOM 2250 C C . ALA A 1 295 ? -9.261 -3.268 24.363 1.00 98.31 295 ALA A C 1
ATOM 2252 O O . ALA A 1 295 ? -8.756 -4.346 24.659 1.00 98.31 295 ALA A O 1
ATOM 2253 N N . THR A 1 296 ? -8.554 -2.137 24.352 1.00 98.56 296 THR A N 1
ATOM 2254 C CA . THR A 1 296 ? -7.101 -2.086 24.576 1.00 98.56 296 THR A CA 1
ATOM 2255 C C . THR A 1 296 ? -6.711 -1.332 25.849 1.00 98.56 296 THR A C 1
ATOM 2257 O O . THR A 1 296 ? -5.526 -1.201 26.169 1.00 98.56 296 THR A O 1
ATOM 2260 N N . SER A 1 297 ? -7.694 -0.882 26.628 1.00 98.38 297 SER A N 1
ATOM 2261 C CA . SER A 1 297 ? -7.487 -0.175 27.888 1.00 98.38 297 SER A CA 1
ATOM 2262 C C . SER A 1 297 ? -7.473 -1.079 29.113 1.00 98.38 297 SER A C 1
ATOM 2264 O O . SER A 1 297 ? -8.069 -2.157 29.147 1.00 98.38 297 SER A O 1
ATOM 2266 N N . LYS A 1 298 ? -6.808 -0.615 30.177 1.00 97.00 298 LYS A N 1
ATOM 2267 C CA . LYS A 1 298 ? -6.885 -1.274 31.487 1.00 97.00 298 LYS A CA 1
ATOM 2268 C C . LYS A 1 298 ? -8.334 -1.287 31.963 1.00 97.00 298 LYS A C 1
ATOM 2270 O O . LYS A 1 298 ? -9.008 -0.264 31.910 1.00 97.00 298 LYS A O 1
ATOM 2275 N N . ASN A 1 299 ? -8.793 -2.443 32.439 1.00 95.69 299 ASN A N 1
ATOM 2276 C CA . ASN A 1 299 ? -10.142 -2.629 32.983 1.00 95.69 299 ASN A CA 1
ATOM 2277 C C . ASN A 1 299 ? -11.279 -2.188 32.036 1.00 95.69 299 ASN A C 1
ATOM 2279 O O . ASN A 1 299 ? -12.356 -1.844 32.513 1.00 95.69 299 ASN A O 1
ATOM 2283 N N . ASN A 1 300 ? -11.050 -2.193 30.715 1.00 95.19 300 ASN A N 1
ATOM 2284 C CA . ASN A 1 300 ? -11.977 -1.651 29.716 1.00 95.19 300 ASN A CA 1
ATOM 2285 C C . ASN A 1 300 ? -12.374 -0.183 29.976 1.00 95.19 300 ASN A C 1
ATOM 2287 O O . ASN A 1 300 ? -13.505 0.208 29.696 1.00 95.19 300 ASN A O 1
ATOM 2291 N N . ASP A 1 301 ? -11.466 0.630 30.527 1.00 96.69 301 ASP A N 1
ATOM 2292 C CA . ASP A 1 301 ? -11.691 2.050 30.813 1.00 96.69 301 ASP A CA 1
ATOM 2293 C C . ASP A 1 301 ? -10.634 2.925 30.108 1.00 96.69 301 ASP A C 1
ATOM 2295 O O . ASP A 1 301 ? -9.470 2.929 30.527 1.00 96.69 301 ASP A O 1
ATOM 2299 N N . PRO A 1 302 ? -11.000 3.720 29.078 1.00 95.69 302 PRO A N 1
ATOM 2300 C CA . PRO A 1 302 ? -10.055 4.514 28.298 1.00 95.69 302 PRO A CA 1
ATOM 2301 C C . PRO A 1 302 ? -9.307 5.549 29.133 1.00 95.69 302 PRO A C 1
ATOM 2303 O O . PRO A 1 302 ? -8.193 5.933 28.769 1.00 95.69 302 PRO A O 1
ATOM 2306 N N . LYS A 1 303 ? -9.879 5.963 30.273 1.00 95.31 303 LYS A N 1
ATOM 2307 C CA . LYS A 1 303 ? -9.277 6.925 31.205 1.00 95.31 303 LYS A CA 1
ATOM 2308 C C . LYS A 1 303 ? -8.171 6.310 32.058 1.00 95.31 303 LYS A C 1
ATOM 2310 O O . LYS A 1 303 ? -7.338 7.041 32.582 1.00 95.31 303 LYS A O 1
ATOM 2315 N N . GLN A 1 304 ? -8.125 4.982 32.174 1.00 95.12 304 GLN A N 1
ATOM 2316 C CA . GLN A 1 304 ? -7.054 4.265 32.878 1.00 95.12 304 GLN A CA 1
ATOM 2317 C C . GLN A 1 304 ? -5.839 3.980 31.977 1.00 95.12 304 GLN A C 1
ATOM 2319 O O . GLN A 1 304 ? -4.861 3.370 32.422 1.00 95.12 304 GLN A O 1
ATOM 2324 N N . GLY A 1 305 ? -5.882 4.447 30.724 1.00 92.81 305 GLY A N 1
ATOM 2325 C CA . GLY A 1 305 ? -4.811 4.295 29.747 1.00 92.81 305 GLY A CA 1
ATOM 2326 C C . GLY A 1 305 ? -4.712 2.881 29.177 1.00 92.81 305 GLY A C 1
ATOM 2327 O O . GLY A 1 305 ? -5.571 2.021 29.403 1.00 92.81 305 GLY A O 1
ATOM 2328 N N . GLN A 1 306 ? -3.657 2.643 28.400 1.00 96.19 306 GLN A N 1
ATOM 2329 C CA . GLN A 1 306 ? -3.465 1.370 27.708 1.00 96.19 306 GLN A CA 1
ATOM 2330 C C . GLN A 1 306 ? -3.144 0.206 28.653 1.00 96.19 306 GLN A C 1
ATOM 2332 O O . GLN A 1 306 ? -2.380 0.344 29.618 1.00 96.19 306 GLN A O 1
ATOM 2337 N N . ASN A 1 307 ? -3.670 -0.977 28.341 1.00 97.56 307 ASN A N 1
ATOM 2338 C CA . ASN A 1 307 ? -3.221 -2.227 28.939 1.00 97.56 307 ASN A CA 1
ATOM 2339 C C . ASN A 1 307 ? -1.952 -2.707 28.222 1.00 97.56 307 ASN A C 1
ATOM 2341 O O . ASN A 1 307 ? -2.029 -3.317 27.163 1.00 97.56 307 ASN A O 1
ATOM 2345 N N . LEU A 1 308 ? -0.784 -2.473 28.828 1.00 95.69 308 LEU A N 1
ATOM 2346 C CA . LEU A 1 308 ? 0.525 -2.791 28.239 1.00 95.69 308 LEU A CA 1
ATOM 2347 C C . LEU A 1 308 ? 0.683 -4.249 27.785 1.00 95.69 308 LEU A C 1
ATOM 2349 O O . LEU A 1 308 ? 1.425 -4.505 26.845 1.00 95.69 308 LEU A O 1
ATOM 2353 N N . SER A 1 309 ? -0.019 -5.199 28.412 1.00 96.50 309 SER A N 1
ATOM 2354 C CA . SER A 1 309 ? 0.044 -6.615 28.012 1.00 96.50 309 SER A CA 1
ATOM 2355 C C . SER A 1 309 ? -0.572 -6.898 26.635 1.00 96.50 309 SER A C 1
ATOM 2357 O O . SER A 1 309 ? -0.297 -7.941 26.046 1.00 96.50 309 SER A O 1
ATOM 2359 N N . LEU A 1 310 ? -1.369 -5.967 26.104 1.00 97.50 310 LEU A N 1
ATOM 2360 C CA . LEU A 1 310 ? -2.036 -6.070 24.806 1.00 97.50 310 LEU A CA 1
ATOM 2361 C C . LEU A 1 310 ? -1.250 -5.405 23.670 1.00 97.50 310 LEU A C 1
ATOM 2363 O O . LEU A 1 310 ? -1.734 -5.38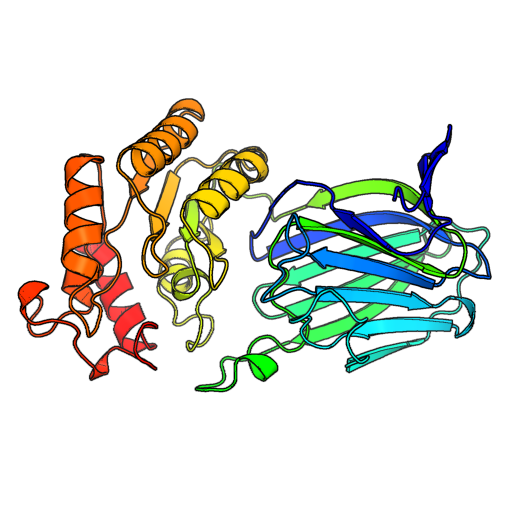9 22.541 1.00 97.50 310 LEU A O 1
ATOM 2367 N N . PHE A 1 311 ? -0.052 -4.875 23.932 1.00 96.00 311 PHE A N 1
ATOM 2368 C CA . PHE A 1 311 ? 0.757 -4.167 22.939 1.00 96.00 311 PHE A CA 1
ATOM 2369 C C . PHE A 1 311 ? 2.132 -4.808 22.745 1.00 96.00 311 PHE A C 1
ATOM 2371 O O . PHE A 1 311 ? 2.694 -5.421 23.653 1.00 96.00 311 PHE A O 1
ATOM 2378 N N . ALA A 1 312 ? 2.646 -4.711 21.521 1.00 93.06 312 ALA A N 1
ATOM 2379 C CA . ALA A 1 312 ? 3.999 -5.120 21.153 1.00 93.06 312 ALA A CA 1
ATOM 2380 C C . ALA A 1 312 ? 5.014 -3.993 21.403 1.00 93.06 312 ALA A C 1
ATOM 2382 O O . ALA A 1 312 ? 6.171 -4.257 21.723 1.00 93.06 312 ALA A O 1
ATOM 2383 N N . ASP A 1 313 ? 4.570 -2.742 21.272 1.00 91.88 313 ASP A N 1
ATOM 2384 C CA . ASP A 1 313 ? 5.330 -1.537 21.592 1.00 91.88 313 ASP A CA 1
ATOM 2385 C C . ASP A 1 313 ? 4.406 -0.458 22.194 1.00 91.88 313 ASP A C 1
ATOM 2387 O O . ASP A 1 313 ? 3.403 -0.771 22.829 1.00 91.88 313 ASP A O 1
ATOM 2391 N N . GLN A 1 314 ? 4.752 0.824 22.073 1.00 90.94 314 GLN A N 1
ATOM 2392 C CA . GLN A 1 314 ? 3.935 1.908 22.621 1.00 90.94 314 GLN A CA 1
ATOM 2393 C C . GLN A 1 314 ? 2.628 2.158 21.856 1.00 90.94 314 GLN A C 1
ATOM 2395 O O . GLN A 1 314 ? 1.759 2.820 22.408 1.00 90.94 314 GLN A O 1
ATOM 2400 N N . PHE A 1 315 ? 2.480 1.678 20.619 1.00 92.44 315 PHE A N 1
ATOM 2401 C CA . PHE A 1 315 ? 1.353 2.043 19.751 1.00 92.44 315 PHE A CA 1
ATOM 2402 C C . PHE A 1 315 ? 0.671 0.845 19.093 1.00 92.44 315 PHE A C 1
ATOM 2404 O O . PHE A 1 315 ? -0.523 0.914 18.811 1.00 92.44 315 PHE A O 1
ATOM 2411 N N . HIS A 1 316 ? 1.401 -0.241 18.841 1.00 95.12 316 HIS A N 1
ATOM 2412 C CA . HIS A 1 316 ? 0.909 -1.377 18.068 1.00 95.12 316 HIS A CA 1
ATOM 2413 C C . HIS A 1 316 ? 0.394 -2.485 18.993 1.00 95.12 316 HIS A C 1
ATOM 2415 O O . HIS A 1 316 ? 1.185 -3.053 19.759 1.00 95.12 316 HIS A O 1
ATOM 2421 N N . PRO A 1 317 ? -0.911 -2.818 18.941 1.00 96.56 317 PRO A N 1
ATOM 2422 C CA . PRO A 1 317 ? -1.441 -3.988 19.622 1.00 96.56 317 PRO A CA 1
ATOM 2423 C C . PRO A 1 317 ? -0.684 -5.255 19.202 1.00 96.56 317 PRO A C 1
ATOM 2425 O O . PRO A 1 317 ? -0.357 -5.445 18.034 1.00 96.56 317 PRO A O 1
ATOM 2428 N N . ASN A 1 318 ? -0.401 -6.143 20.151 1.00 95.50 318 ASN A N 1
ATOM 2429 C CA . ASN A 1 318 ? 0.120 -7.472 19.838 1.00 95.50 318 ASN A CA 1
ATOM 2430 C C . ASN A 1 318 ? -1.035 -8.406 19.421 1.00 95.50 318 ASN A C 1
ATOM 2432 O O . ASN A 1 318 ? -2.187 -7.985 19.299 1.00 95.50 318 ASN A O 1
ATOM 2436 N N . ALA A 1 319 ? -0.754 -9.696 19.218 1.00 95.69 319 ALA A N 1
ATOM 2437 C CA . ALA A 1 319 ? -1.781 -10.669 18.838 1.00 95.69 319 ALA A CA 1
ATOM 2438 C C . ALA A 1 319 ? -2.971 -10.721 19.822 1.00 95.69 319 ALA A C 1
ATOM 2440 O O . ALA A 1 319 ? -4.114 -10.830 19.386 1.00 95.69 319 ALA A O 1
ATOM 2441 N N . ALA A 1 320 ? -2.731 -10.594 21.134 1.00 97.38 320 ALA A N 1
ATOM 2442 C CA . ALA A 1 320 ? -3.803 -10.573 22.130 1.00 97.38 320 ALA A CA 1
ATOM 2443 C C . ALA A 1 320 ? -4.634 -9.284 22.043 1.00 97.38 320 ALA A C 1
ATOM 2445 O O . ALA A 1 320 ? -5.861 -9.350 22.057 1.00 97.38 320 ALA A O 1
ATOM 2446 N N . GLY A 1 321 ? -3.986 -8.127 21.869 1.00 98.00 321 GLY A N 1
ATOM 2447 C CA . GLY A 1 321 ? -4.689 -6.857 21.669 1.00 98.00 321 GLY A CA 1
ATOM 2448 C C . GLY A 1 321 ? -5.546 -6.848 20.405 1.00 98.00 321 GLY A C 1
ATOM 2449 O O . GLY A 1 321 ? -6.706 -6.448 20.445 1.00 98.00 321 GLY A O 1
ATOM 2450 N N . HIS A 1 322 ? -5.026 -7.372 19.294 1.00 98.12 322 HIS A N 1
ATOM 2451 C CA . HIS A 1 322 ? -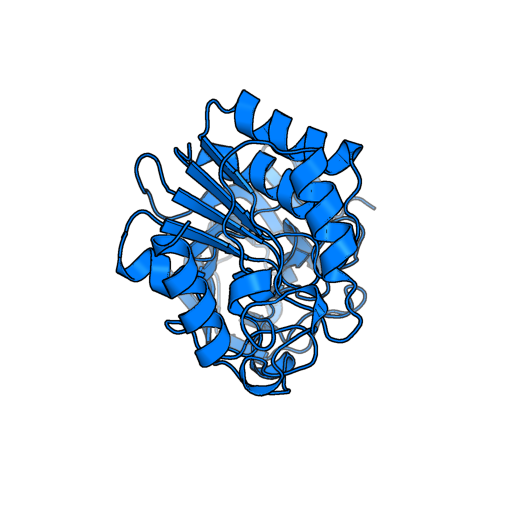5.803 -7.538 18.067 1.00 98.12 322 HIS A CA 1
ATOM 2452 C C . HIS A 1 322 ? -6.968 -8.522 18.214 1.00 98.12 322 HIS A C 1
ATOM 2454 O O . HIS A 1 322 ? -8.034 -8.279 17.645 1.00 98.12 322 HIS A O 1
ATOM 2460 N N . ALA A 1 323 ? -6.795 -9.601 18.980 1.00 97.62 323 ALA A N 1
ATOM 2461 C CA . ALA A 1 323 ? -7.881 -10.523 19.287 1.00 97.62 323 ALA A CA 1
ATOM 2462 C C . ALA A 1 323 ? -8.980 -9.844 20.121 1.00 97.62 323 ALA A C 1
ATOM 2464 O O . ALA A 1 323 ? -10.161 -10.032 19.837 1.00 97.62 323 ALA A O 1
ATOM 2465 N N . ASP A 1 324 ? -8.621 -9.021 21.108 1.00 98.25 324 ASP A N 1
ATOM 2466 C CA . ASP A 1 324 ? -9.598 -8.283 21.915 1.00 98.25 324 ASP A CA 1
ATOM 2467 C C . ASP A 1 324 ? -10.297 -7.180 21.108 1.00 98.25 324 ASP A C 1
ATOM 2469 O O . ASP A 1 324 ? -11.517 -7.027 21.212 1.00 98.25 324 ASP A O 1
ATOM 2473 N N . MET A 1 325 ? -9.579 -6.495 20.212 1.00 98.38 325 MET A N 1
ATOM 2474 C CA . MET A 1 325 ? -10.192 -5.610 19.215 1.00 98.38 325 MET A CA 1
ATOM 2475 C C . MET A 1 325 ? -11.196 -6.371 18.344 1.00 98.38 325 MET A C 1
ATOM 2477 O O . MET A 1 325 ? -12.318 -5.909 18.173 1.00 98.38 325 MET A O 1
ATOM 2481 N N . ALA A 1 326 ? -10.835 -7.546 17.823 1.00 96.94 326 ALA A N 1
ATOM 2482 C CA . ALA A 1 326 ? -11.733 -8.345 16.992 1.00 96.94 326 ALA A CA 1
ATOM 2483 C C . ALA A 1 326 ? -12.970 -8.835 17.764 1.00 96.94 326 ALA A C 1
ATOM 2485 O O . ALA A 1 326 ? -14.069 -8.808 17.221 1.00 96.94 326 ALA A O 1
ATOM 2486 N N . LYS A 1 327 ? -12.836 -9.215 19.042 1.00 96.25 327 LYS A N 1
ATOM 2487 C CA . LYS A 1 327 ? -13.995 -9.534 19.899 1.00 96.25 327 LYS A CA 1
ATOM 2488 C C . LYS A 1 327 ? -14.904 -8.323 20.083 1.00 96.25 327 LYS A C 1
ATOM 2490 O O . LYS A 1 327 ? -16.122 -8.472 20.061 1.00 96.25 327 LYS A O 1
ATOM 2495 N N . ARG A 1 328 ? -14.322 -7.130 20.245 1.00 96.50 328 ARG A N 1
ATOM 2496 C CA . ARG A 1 328 ? -15.076 -5.893 20.469 1.00 96.50 328 ARG A CA 1
ATOM 2497 C C . ARG A 1 328 ? -16.024 -5.556 19.320 1.00 96.50 328 ARG A C 1
ATOM 2499 O O . ARG A 1 328 ? -17.117 -5.072 19.578 1.00 96.50 328 ARG A O 1
ATOM 2506 N N . ILE A 1 329 ? -15.646 -5.897 18.091 1.00 94.50 329 ILE A N 1
ATOM 2507 C CA . ILE A 1 329 ? -16.471 -5.727 16.883 1.00 94.50 329 ILE A CA 1
ATOM 2508 C C . ILE A 1 329 ? -17.835 -6.417 17.002 1.00 94.50 329 ILE A C 1
ATOM 2510 O O . ILE A 1 329 ? -18.800 -5.950 16.413 1.00 94.50 329 ILE A O 1
ATOM 2514 N N . TYR A 1 330 ? -17.930 -7.518 17.753 1.00 88.69 330 TYR A N 1
ATOM 2515 C CA . TYR A 1 330 ? -19.185 -8.249 17.956 1.00 88.69 330 TYR A CA 1
ATOM 2516 C C . TYR A 1 330 ? -20.025 -7.724 19.125 1.00 88.69 330 TYR A C 1
ATOM 2518 O O . TYR A 1 330 ? -21.165 -8.154 19.294 1.00 88.69 330 TYR A O 1
ATOM 2526 N N . LEU A 1 331 ? -19.453 -6.856 19.962 1.00 91.88 331 LEU A N 1
ATOM 2527 C CA . LEU A 1 331 ? -20.119 -6.289 21.135 1.00 91.88 331 LEU A CA 1
ATOM 2528 C C . LEU A 1 331 ? -20.737 -4.913 20.856 1.00 91.88 331 LEU A C 1
ATOM 2530 O O . LEU A 1 331 ? -21.668 -4.531 21.563 1.00 91.88 331 LEU A O 1
ATOM 2534 N N . ASP A 1 332 ? -20.202 -4.192 19.871 1.00 90.75 332 ASP A N 1
ATOM 2535 C CA . ASP A 1 332 ? -20.638 -2.855 19.446 1.00 90.75 332 ASP A CA 1
ATOM 2536 C C . ASP A 1 332 ? -21.560 -2.919 18.214 1.00 90.75 332 ASP A C 1
ATOM 2538 O O . ASP A 1 332 ? -22.556 -2.158 18.180 1.00 90.75 332 ASP A O 1
#

Organism: Lacticaseibacillus paracasei (NCBI:txid1597)

InterPro domains:
  IPR013830 SGNH hydrolase-type esterase domain [PF13472] (177-323)
  IPR036514 SGNH hydrolase superfamily [G3DSA:3.40.50.1110] (166-331)

pLDDT: mean 92.32, std 8.85, range [44.81, 98.75]

Sequence (332 aa):
TAIGSKTQNGFEINGIGNMVLNHSFSIENRATVFKVRLASDSNIGFGYIANGGYAPGGTLFTIDVPNKMINLHDYWSDTSTVPTVRKSAHFDPDISHDFVVRMIKKQRTNRIEVYDYVTGDVTSVETTSTAVLNDVTNEFASGRQNGCPSIVGIAGTCLIKSFRIVAPSVSNPVIIYGDSITEGDRVELGSRYADLMKQENSNVMISGMSGTTIDSVIDRIKSEKALHPKLIIVTIGTNGGNSPEKISALVNEITDMNCQLILNHIPAKPDGGHISVNDMIEQNWKGRSFRFDLATSKNNDPKQGQNLSLFADQFHPNAAGHADMAKRIYLD

Secondary structure (DSSP, 8-state):
--SEEEETTEEEE-SSEEEE-S-----SEEEEEEEEEE-TT-EEEEEEE-TTS--TTBEEEEEETTTTEEEEEPPB--TTSPPPEEEEEE----TTS-EEEEEEEETTEEEEEEEETTT--EEEEEEE----TT-HHHHTTT----SEEEEEEEES-EEEEEEEEE----SS-EEEEESHHHHTTTS-TTTSHHHHHHHH-TTEEEEE-TT--HHHHHHHHHHHGGG--SEEEEE--TT----HHHHHHHHHHHHHTT-EEEEPBPPP-TTSTHHHHHHHHHHH--S---BHHHHHBGGG-GGG-B-GGGBSSSS-B-HHHHHHHHHHTTT-

Foldseek 3Di:
DPQFAADPQFTKGAHFFKDFPLAFAFFQFKKKKWKKQDDQQDWKKKKQAADPQQDQFIFIWIDGNPVQKTFTFFGCHGSPDDGHTDDIDGHHDPSVFIWMWIFGGHLLKTKIWIATPPPRDIDMDMDGAWADQPCVRRNNGRGSSGHGIMMGGPHDMMGTRDIDMGGDQAPQAEEEEEACLQSQHNEGQCLFLQNVVCVVPVRYITRYHYLDALVSSLSNCVNCCVSLHQEYEYEGALNHPDDLVSLLSSVVSQVVSVHHYEYEQAAFFQVLVSVVVRVSNVVNDVDHYQHLNLLQCDVSDSVNTGDPVQASDRGHGYSSSSVSSNVSVVVD